Protein AF-A0A7L3J2W9-F1 (afdb_monomer)

Sequence (261 aa):
TLGTQTDYRDGEAQTDPYSSEYVVPSGSVPELLTLATLTWGRGLPAGLAEVEMIERAREKRAWEATLPAMDNASQITKRRKMMDDMERKEWAFREQEIEKLQEVRLEVLKKLLRRREENQNELDAKRLDDHWQNHQKAKEEKIKKIQHDCALMLRKLIAKRKNVMGKLERRDIIKDYTDFASQTYAPLSRIGYFPDNHSERYVVKNFYLNTFAGLCELEASLPDSVTEVKIKAPKPKYSTTKTGFIKRSARLEVELAQVHQ

Structure (mmCIF, N/CA/C/O backbone):
data_AF-A0A7L3J2W9-F1
#
_entry.id   AF-A0A7L3J2W9-F1
#
loop_
_atom_site.group_PDB
_atom_site.id
_atom_site.type_symbol
_atom_site.label_atom_id
_atom_site.label_alt_id
_atom_site.label_comp_id
_atom_site.label_asym_id
_atom_site.label_entity_id
_atom_site.label_seq_id
_atom_site.pdbx_PDB_ins_code
_atom_site.Cartn_x
_atom_site.Cartn_y
_atom_site.Cartn_z
_atom_site.occupancy
_atom_site.B_iso_or_equiv
_atom_site.auth_seq_id
_atom_site.auth_comp_id
_atom_site.auth_asym_id
_atom_site.auth_atom_id
_atom_site.pdbx_PDB_model_num
ATOM 1 N N . THR A 1 1 ? -28.612 3.509 -51.135 1.00 55.75 1 THR A N 1
ATOM 2 C CA . THR A 1 1 ? -27.389 3.387 -51.952 1.00 55.75 1 THR A CA 1
ATOM 3 C C . THR A 1 1 ? -26.739 2.064 -51.600 1.00 55.75 1 THR A C 1
ATOM 5 O O . THR A 1 1 ? -26.427 1.853 -50.438 1.00 55.75 1 THR A O 1
ATOM 8 N N . LEU A 1 2 ? -26.660 1.121 -52.545 1.00 57.91 2 LEU A N 1
ATOM 9 C CA . LEU A 1 2 ? -25.962 -0.153 -52.329 1.00 57.91 2 LEU A CA 1
ATOM 10 C C . LEU A 1 2 ? -24.457 0.120 -52.431 1.00 57.91 2 LEU A C 1
ATOM 12 O O . LEU A 1 2 ? -23.990 0.532 -53.488 1.00 57.91 2 LEU A O 1
ATOM 16 N N . GLY A 1 3 ? -23.732 -0.028 -51.322 1.00 66.00 3 GLY A N 1
ATOM 17 C CA . GLY A 1 3 ? -22.274 0.058 -51.303 1.00 66.00 3 GLY A CA 1
ATOM 18 C C . GLY A 1 3 ? -21.677 -1.311 -51.601 1.00 66.00 3 GLY A C 1
ATOM 19 O O . GLY A 1 3 ? -21.996 -2.279 -50.916 1.00 66.00 3 GLY A O 1
ATOM 20 N N . THR A 1 4 ? -20.839 -1.399 -52.627 1.00 74.56 4 THR A N 1
ATOM 21 C CA . THR A 1 4 ? -20.083 -2.611 -52.953 1.00 74.56 4 THR A CA 1
ATOM 22 C C . THR A 1 4 ? -18.820 -2.627 -52.095 1.00 74.56 4 THR A C 1
ATOM 24 O O . THR A 1 4 ? -18.017 -1.699 -52.172 1.00 74.56 4 THR A O 1
ATOM 27 N N . GLN A 1 5 ? -18.662 -3.641 -51.246 1.00 74.94 5 GLN A N 1
ATOM 28 C CA . GLN A 1 5 ? -17.491 -3.818 -50.384 1.00 74.94 5 GLN A CA 1
ATOM 29 C C . GLN A 1 5 ? -16.517 -4.790 -51.059 1.00 74.94 5 GLN A C 1
ATOM 31 O O . GLN A 1 5 ? -16.935 -5.851 -51.515 1.00 74.94 5 GLN A O 1
ATOM 36 N N . THR A 1 6 ? -15.242 -4.418 -51.165 1.00 77.50 6 THR A N 1
ATOM 37 C CA . THR A 1 6 ? -14.182 -5.292 -51.686 1.00 77.50 6 THR A CA 1
ATOM 38 C C . THR A 1 6 ? -13.734 -6.288 -50.616 1.00 77.50 6 THR A C 1
ATOM 40 O O . THR A 1 6 ? -13.668 -5.938 -49.437 1.00 77.50 6 THR A O 1
ATOM 43 N N . ASP A 1 7 ? -13.394 -7.513 -51.027 1.00 80.94 7 ASP A N 1
ATOM 44 C CA . ASP A 1 7 ? -12.901 -8.568 -50.123 1.00 80.94 7 ASP A CA 1
ATOM 45 C C . ASP A 1 7 ? -11.515 -8.250 -49.532 1.00 80.94 7 ASP A C 1
ATOM 47 O O . ASP A 1 7 ? -11.169 -8.740 -48.459 1.00 80.94 7 ASP A O 1
ATOM 51 N N . TYR A 1 8 ? -10.743 -7.392 -50.204 1.00 78.75 8 TYR A N 1
ATOM 52 C CA . TYR A 1 8 ? -9.416 -6.952 -49.776 1.00 78.75 8 TYR A CA 1
ATOM 53 C C . TYR A 1 8 ? -9.440 -5.524 -49.242 1.00 78.75 8 TYR A C 1
ATOM 55 O O . TYR A 1 8 ? -10.174 -4.660 -49.744 1.00 78.75 8 TYR A O 1
ATOM 63 N N . ARG A 1 9 ? -8.597 -5.268 -48.236 1.00 80.19 9 ARG A N 1
ATOM 64 C CA . ARG A 1 9 ? -8.316 -3.903 -47.775 1.00 80.19 9 ARG A CA 1
ATOM 65 C C . ARG A 1 9 ? -7.411 -3.194 -48.780 1.00 80.19 9 ARG A C 1
ATOM 67 O O . ARG A 1 9 ? -6.528 -3.810 -49.361 1.00 80.19 9 ARG A O 1
ATOM 74 N N . ASP A 1 10 ? -7.572 -1.882 -48.905 1.00 77.81 10 ASP A N 1
ATOM 75 C CA . ASP A 1 10 ? -6.831 -1.048 -49.868 1.00 77.81 10 ASP A CA 1
ATOM 76 C C . ASP A 1 10 ? -5.297 -1.213 -49.760 1.00 77.81 10 ASP A C 1
ATOM 78 O O . ASP A 1 10 ? -4.588 -1.247 -50.759 1.00 77.81 10 ASP A O 1
ATOM 82 N N . GLY A 1 11 ? -4.776 -1.419 -48.543 1.00 76.81 11 GLY A N 1
ATOM 83 C CA . GLY A 1 11 ? -3.346 -1.660 -48.307 1.00 76.81 11 GLY A CA 1
ATOM 84 C C . GLY A 1 11 ? -2.847 -3.062 -48.686 1.00 76.81 11 GLY A C 1
ATOM 85 O O . GLY A 1 11 ? -1.653 -3.237 -48.890 1.00 76.81 11 GLY A O 1
ATOM 86 N N . GLU A 1 12 ? -3.731 -4.057 -48.794 1.00 76.62 12 GLU A N 1
ATOM 87 C CA . GLU A 1 12 ? -3.375 -5.423 -49.219 1.00 76.62 12 GLU A CA 1
ATOM 88 C C . GLU A 1 12 ? -3.276 -5.536 -50.746 1.00 76.62 12 GLU A C 1
ATOM 90 O O . GLU A 1 12 ? -2.587 -6.415 -51.257 1.00 76.62 12 GLU A O 1
ATOM 95 N N . ALA A 1 13 ? -3.930 -4.628 -51.477 1.00 74.94 13 ALA A N 1
ATOM 96 C CA . ALA A 1 13 ? -3.824 -4.518 -52.930 1.00 74.94 13 ALA A CA 1
ATOM 97 C C . ALA A 1 13 ? -2.581 -3.724 -53.387 1.00 74.94 13 ALA A C 1
ATOM 99 O O . ALA A 1 13 ? -2.285 -3.680 -54.582 1.00 74.94 13 ALA A O 1
ATOM 100 N N . GLN A 1 14 ? -1.849 -3.093 -52.460 1.00 76.06 14 GLN A N 1
ATOM 101 C CA . GLN A 1 14 ? -0.668 -2.290 -52.763 1.00 76.06 14 GLN A CA 1
ATOM 102 C C . GLN A 1 14 ? 0.574 -3.185 -52.895 1.00 76.06 14 GLN A C 1
ATOM 104 O O . GLN A 1 14 ? 1.156 -3.620 -51.904 1.00 76.06 14 GLN A O 1
ATOM 109 N N . THR A 1 15 ? 0.988 -3.459 -54.131 1.00 74.81 15 THR A N 1
ATOM 110 C CA . THR A 1 15 ? 2.228 -4.189 -54.435 1.00 74.81 15 THR A CA 1
ATOM 111 C C . THR A 1 15 ? 3.410 -3.242 -54.620 1.00 74.81 15 THR A C 1
ATOM 113 O O . THR A 1 15 ? 3.231 -2.073 -54.972 1.00 74.81 15 THR A O 1
ATOM 116 N N . ASP A 1 16 ? 4.627 -3.763 -54.457 1.00 72.38 16 ASP A N 1
ATOM 117 C CA . ASP A 1 16 ? 5.834 -3.031 -54.839 1.00 72.38 16 ASP A CA 1
ATOM 118 C C . ASP A 1 16 ? 5.780 -2.651 -56.334 1.00 72.38 16 ASP A C 1
ATOM 120 O O . ASP A 1 16 ? 5.276 -3.432 -57.154 1.00 72.38 16 ASP A O 1
ATOM 124 N N . PRO A 1 17 ? 6.271 -1.459 -56.720 1.00 79.69 17 PRO A N 1
ATOM 125 C CA . PRO A 1 17 ? 6.330 -1.060 -58.120 1.00 79.69 17 PRO A CA 1
ATOM 126 C C . PRO A 1 17 ? 7.129 -2.074 -58.946 1.00 79.69 17 PRO A C 1
ATOM 128 O O . PRO A 1 17 ? 8.222 -2.479 -58.551 1.00 79.69 17 PRO A O 1
ATOM 131 N N . TYR A 1 18 ? 6.603 -2.457 -60.110 1.00 81.62 18 TYR A N 1
ATOM 132 C CA . TYR A 1 18 ? 7.286 -3.376 -61.022 1.00 81.62 18 TYR A CA 1
ATOM 133 C C . TYR A 1 18 ? 8.661 -2.828 -61.443 1.00 81.62 18 TYR A C 1
ATOM 135 O O . TYR A 1 18 ? 8.754 -1.720 -61.978 1.00 81.62 18 TYR A O 1
ATOM 143 N N . SER A 1 19 ? 9.720 -3.617 -61.237 1.00 79.31 19 SER A N 1
ATOM 144 C CA . SER A 1 19 ? 11.084 -3.327 -61.685 1.00 79.31 19 SER A CA 1
ATOM 145 C C . SER A 1 19 ? 11.426 -4.152 -62.931 1.00 79.31 19 SER A C 1
ATOM 147 O O . SER A 1 19 ? 11.402 -5.379 -62.921 1.00 79.31 19 SER A O 1
ATOM 149 N N . SER A 1 20 ? 11.730 -3.471 -64.038 1.00 84.69 20 SER A N 1
ATOM 150 C CA . SER A 1 20 ? 12.088 -4.114 -65.307 1.00 84.69 20 SER A CA 1
ATOM 151 C C . SER A 1 20 ? 13.496 -4.714 -65.287 1.00 84.69 20 SER A C 1
ATOM 153 O O . SER A 1 20 ? 14.401 -4.156 -64.663 1.00 84.69 20 SER A O 1
ATOM 155 N N . GLU A 1 21 ? 13.705 -5.781 -66.057 1.00 83.56 21 GLU A N 1
ATOM 156 C CA . GLU A 1 21 ? 15.034 -6.350 -66.299 1.00 83.56 21 GLU A CA 1
ATOM 157 C C . GLU A 1 21 ? 15.959 -5.338 -67.002 1.00 83.56 21 GLU A C 1
ATOM 159 O O . GLU A 1 21 ? 15.531 -4.587 -67.882 1.00 83.56 21 GLU A O 1
ATOM 164 N N . TYR A 1 22 ? 17.237 -5.311 -66.617 1.00 82.62 22 TYR A N 1
ATOM 165 C CA . TYR A 1 22 ? 18.241 -4.389 -67.153 1.00 82.62 22 TYR A CA 1
ATOM 166 C C . TYR A 1 22 ? 19.490 -5.141 -67.638 1.00 82.62 22 TYR A C 1
ATOM 168 O O . TYR A 1 22 ? 19.852 -6.189 -67.106 1.00 82.62 22 TYR A O 1
ATOM 176 N N . VAL A 1 23 ? 20.188 -4.574 -68.628 1.00 85.38 23 VAL A N 1
ATOM 177 C CA . VAL A 1 23 ? 21.467 -5.092 -69.146 1.00 85.38 23 VAL A CA 1
ATOM 178 C C . VAL A 1 23 ? 22.574 -4.095 -68.819 1.00 85.38 23 VAL A C 1
ATOM 180 O O . VAL A 1 23 ? 22.446 -2.906 -69.108 1.00 85.38 23 VAL A O 1
ATOM 183 N N . VAL A 1 24 ? 23.664 -4.572 -68.215 1.00 84.81 24 VAL A N 1
ATOM 184 C CA . VAL A 1 24 ? 24.803 -3.737 -67.807 1.00 84.81 24 VAL A CA 1
ATOM 185 C C . VAL A 1 24 ? 25.973 -3.925 -68.781 1.00 84.81 24 VAL A C 1
ATOM 187 O O . VAL A 1 24 ? 26.388 -5.066 -68.996 1.00 84.81 24 VAL A O 1
ATOM 190 N N . PRO A 1 25 ? 26.535 -2.846 -69.360 1.00 83.62 25 PRO A N 1
ATOM 191 C CA . PRO A 1 25 ? 27.734 -2.924 -70.190 1.00 83.62 25 PRO A CA 1
ATOM 192 C C . PRO A 1 25 ? 28.951 -3.455 -69.422 1.00 83.62 25 PRO A C 1
ATOM 194 O O . PRO A 1 25 ? 29.203 -3.070 -68.278 1.00 83.62 25 PRO A O 1
ATOM 197 N N . SER A 1 26 ? 29.753 -4.298 -70.073 1.00 77.00 26 SER A N 1
ATOM 198 C CA . SER A 1 26 ? 30.976 -4.866 -69.499 1.00 77.00 26 SER A CA 1
ATOM 199 C C . SER A 1 26 ? 31.947 -3.763 -69.059 1.00 77.00 26 SER A C 1
ATOM 201 O O . SER A 1 26 ? 32.464 -3.022 -69.892 1.00 77.00 26 SER A O 1
ATOM 203 N N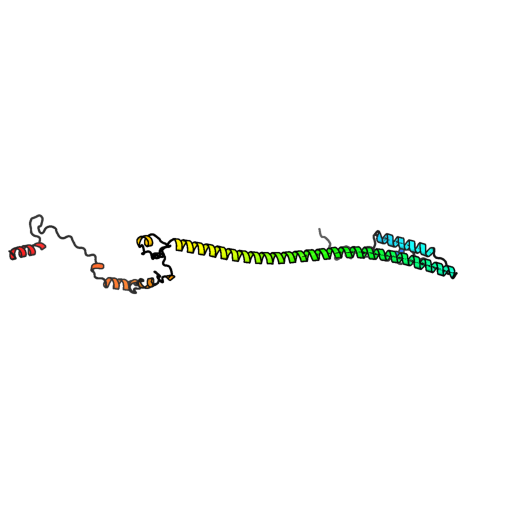 . GLY A 1 27 ? 32.210 -3.664 -67.752 1.00 75.06 27 GLY A N 1
ATOM 204 C CA . GLY A 1 27 ? 33.192 -2.732 -67.181 1.00 75.06 27 GLY A CA 1
ATOM 205 C C . GLY A 1 27 ? 32.627 -1.460 -66.537 1.00 75.06 27 GLY A C 1
ATOM 206 O O . GLY A 1 27 ? 33.409 -0.681 -65.999 1.00 75.06 27 GLY A O 1
ATOM 207 N N . SER A 1 28 ? 31.305 -1.248 -66.527 1.00 76.00 28 SER A N 1
ATOM 208 C CA . SER A 1 28 ? 30.678 -0.136 -65.795 1.00 76.00 28 SER A CA 1
ATOM 209 C C . SER A 1 28 ? 29.539 -0.636 -64.912 1.00 76.00 28 SER A C 1
ATOM 211 O O . SER A 1 28 ? 28.630 -1.297 -65.398 1.00 76.00 28 SER A O 1
ATOM 213 N N . VAL A 1 29 ? 29.571 -0.313 -63.616 1.00 79.00 29 VAL A N 1
ATOM 214 C CA . VAL A 1 29 ? 28.463 -0.593 -62.690 1.00 79.00 29 VAL A CA 1
ATOM 215 C C . VAL A 1 29 ? 27.719 0.720 -62.427 1.00 79.00 29 VAL A C 1
ATOM 217 O O . VAL A 1 29 ? 28.292 1.612 -61.797 1.00 79.00 29 VAL A O 1
ATOM 220 N N . PRO A 1 30 ? 26.472 0.888 -62.906 1.00 84.19 30 PRO A N 1
ATOM 221 C CA . PRO A 1 30 ? 25.725 2.127 -62.710 1.00 84.19 30 PRO A CA 1
ATOM 222 C C . PRO A 1 30 ? 25.362 2.340 -61.234 1.00 84.19 30 PRO A C 1
ATOM 224 O O . PRO A 1 30 ? 24.971 1.406 -60.532 1.00 84.19 30 PRO A O 1
ATOM 227 N N . GLU A 1 31 ? 25.434 3.593 -60.773 1.00 81.12 31 GLU A N 1
ATOM 228 C CA . GLU A 1 31 ? 25.190 3.954 -59.366 1.00 81.12 31 GLU A CA 1
ATOM 229 C C . GLU A 1 31 ? 23.804 3.524 -58.876 1.00 81.12 31 GLU A C 1
ATOM 231 O O . GLU A 1 31 ? 23.655 3.089 -57.737 1.00 81.12 31 GLU A O 1
ATOM 236 N N . LEU A 1 32 ? 22.795 3.596 -59.748 1.00 82.88 32 LEU A N 1
ATOM 237 C CA . LEU A 1 32 ? 21.417 3.236 -59.414 1.00 82.88 32 LEU A CA 1
ATOM 238 C C . LEU A 1 32 ? 21.287 1.782 -58.941 1.00 82.88 32 LEU A C 1
ATOM 240 O O . LEU A 1 32 ? 20.521 1.511 -58.022 1.00 82.88 32 LEU A O 1
ATOM 244 N N . LEU A 1 33 ? 22.084 0.857 -59.487 1.00 83.50 33 LEU A N 1
ATOM 245 C CA . LEU A 1 33 ? 22.057 -0.546 -59.061 1.00 83.50 33 LEU A CA 1
ATOM 246 C C . LEU A 1 33 ? 22.679 -0.755 -57.680 1.00 83.50 33 LEU A C 1
ATOM 248 O O . LEU A 1 33 ? 22.310 -1.691 -56.977 1.00 83.50 33 LEU A O 1
ATOM 252 N N . THR A 1 34 ? 23.575 0.139 -57.253 1.00 81.19 34 THR A N 1
ATOM 253 C CA . THR A 1 34 ? 24.116 0.110 -55.884 1.00 81.19 34 THR A CA 1
ATOM 254 C C . THR A 1 34 ? 23.095 0.563 -54.838 1.00 81.19 34 THR A C 1
ATOM 256 O O . THR A 1 34 ? 23.259 0.257 -53.662 1.00 81.19 34 THR A O 1
ATOM 259 N N . LEU A 1 35 ? 22.021 1.236 -55.268 1.00 84.50 35 LEU A N 1
ATOM 260 C CA . LEU A 1 35 ? 20.922 1.703 -54.420 1.00 84.50 35 LEU A CA 1
ATOM 261 C C . LEU A 1 35 ? 19.703 0.777 -54.448 1.00 84.50 35 LEU A C 1
ATOM 263 O O . LEU A 1 35 ? 18.693 1.100 -53.835 1.00 84.50 35 LEU A O 1
ATOM 267 N N . ALA A 1 36 ? 19.784 -0.378 -55.116 1.00 82.69 36 ALA A N 1
ATOM 268 C CA . ALA A 1 36 ? 18.666 -1.318 -55.239 1.00 82.69 36 ALA A CA 1
ATOM 269 C C . ALA A 1 36 ? 18.161 -1.868 -53.888 1.00 82.69 36 ALA A C 1
ATOM 271 O O . ALA A 1 36 ? 17.072 -2.430 -53.815 1.00 82.69 36 ALA A O 1
ATOM 272 N N . THR A 1 37 ? 18.937 -1.709 -52.811 1.00 83.38 37 THR A N 1
ATOM 273 C CA . THR A 1 37 ? 18.531 -2.049 -51.440 1.00 83.38 37 THR A CA 1
ATOM 274 C C . THR A 1 37 ? 17.540 -1.051 -50.837 1.00 83.38 37 THR A C 1
ATOM 276 O O . THR A 1 37 ? 16.806 -1.418 -49.918 1.00 83.38 37 THR A O 1
ATOM 279 N N . LEU A 1 38 ? 17.496 0.187 -51.344 1.00 85.56 38 LEU A N 1
ATOM 280 C CA . LEU A 1 38 ? 16.547 1.214 -50.926 1.00 85.56 38 LEU A CA 1
ATOM 281 C C . LEU A 1 38 ? 15.227 1.005 -51.670 1.00 85.56 38 LEU A C 1
ATOM 283 O O . LEU A 1 38 ? 15.147 1.142 -52.889 1.00 85.56 38 LEU A O 1
ATOM 287 N N . THR A 1 39 ? 14.179 0.668 -50.926 1.00 84.50 39 THR A N 1
ATOM 288 C CA . THR A 1 39 ? 12.829 0.421 -51.459 1.00 84.50 39 THR A CA 1
ATOM 289 C C . THR A 1 39 ? 11.805 1.264 -50.703 1.00 84.50 39 THR A C 1
ATOM 291 O O . THR A 1 39 ? 12.101 1.830 -49.648 1.00 84.50 39 THR A O 1
ATOM 294 N N . TRP A 1 40 ? 10.595 1.409 -51.251 1.00 81.50 40 TRP A N 1
ATOM 295 C CA . TRP A 1 40 ? 9.537 2.185 -50.599 1.00 81.50 40 TRP A CA 1
ATOM 296 C C . TRP A 1 40 ? 9.235 1.622 -49.201 1.00 81.50 40 TRP A C 1
ATOM 298 O O . TRP A 1 40 ? 9.014 0.425 -49.039 1.00 81.50 40 TRP A O 1
ATOM 308 N N . GLY A 1 41 ? 9.292 2.467 -48.168 1.00 80.06 41 GLY A N 1
ATOM 309 C CA . GLY A 1 41 ? 9.153 2.036 -46.768 1.00 80.06 41 GLY A CA 1
ATOM 310 C C . GLY A 1 41 ? 10.399 1.366 -46.164 1.00 80.06 41 GLY A C 1
ATOM 311 O O . GLY A 1 41 ? 10.437 1.116 -44.959 1.00 80.06 41 GLY A O 1
ATOM 312 N N . ARG A 1 42 ? 11.446 1.127 -46.962 1.00 79.19 42 ARG A N 1
ATOM 313 C CA . ARG A 1 42 ? 12.785 0.682 -46.539 1.00 79.19 42 ARG A CA 1
ATOM 314 C C . ARG A 1 42 ? 13.842 1.631 -47.111 1.00 79.19 42 ARG A C 1
ATOM 316 O O . ARG A 1 42 ? 14.669 1.255 -47.937 1.00 79.19 42 ARG A O 1
ATOM 323 N N . GLY A 1 43 ? 13.761 2.876 -46.660 1.00 79.75 43 GLY A N 1
ATOM 324 C CA . GLY A 1 43 ? 14.699 3.950 -46.974 1.00 79.75 43 GLY A CA 1
ATOM 325 C C . GLY A 1 43 ? 14.392 4.791 -48.211 1.00 79.75 43 GLY A C 1
ATOM 326 O O . GLY A 1 43 ? 15.249 5.502 -48.725 1.00 79.75 43 GLY A O 1
ATOM 327 N N . LEU A 1 44 ? 13.153 4.718 -48.697 1.00 82.75 44 LEU A N 1
ATOM 328 C CA . LEU A 1 44 ? 12.551 5.748 -49.537 1.00 82.75 44 LEU A CA 1
ATOM 329 C C . LEU A 1 44 ? 11.177 6.136 -48.955 1.00 82.75 44 LEU A C 1
ATOM 331 O O . LEU A 1 44 ? 10.435 5.233 -48.546 1.00 82.75 44 LEU A O 1
ATOM 335 N N . PRO A 1 45 ? 10.803 7.433 -48.933 1.00 87.38 45 PRO A N 1
ATOM 336 C CA . PRO A 1 45 ? 11.553 8.591 -49.437 1.00 87.38 45 PRO A CA 1
ATOM 337 C C . PRO A 1 45 ? 12.825 8.876 -48.627 1.00 87.38 45 PRO A C 1
ATOM 339 O O . PRO A 1 45 ? 12.826 8.723 -47.410 1.00 87.38 45 PRO A O 1
ATOM 342 N N . ALA A 1 46 ? 13.891 9.274 -49.330 1.00 86.31 46 ALA A N 1
ATOM 343 C CA . ALA A 1 46 ? 15.225 9.360 -48.751 1.00 86.31 46 ALA A CA 1
ATOM 344 C C . ALA A 1 46 ? 15.300 10.400 -47.620 1.00 86.31 46 ALA A C 1
ATOM 346 O O . ALA A 1 46 ? 15.034 11.586 -47.838 1.00 86.31 46 ALA A O 1
ATOM 347 N N . GLY A 1 47 ? 15.679 9.959 -46.424 1.00 89.38 47 GLY A N 1
ATOM 348 C CA . GLY A 1 47 ? 16.015 10.819 -45.292 1.00 89.38 47 GLY A CA 1
ATOM 349 C C . GLY A 1 47 ? 17.472 11.293 -45.325 1.00 89.38 47 GLY A C 1
ATOM 350 O O . GLY A 1 47 ? 18.269 10.858 -46.154 1.00 89.38 47 GLY A O 1
ATOM 351 N N . LEU A 1 48 ? 17.854 12.151 -44.372 1.00 90.31 48 LEU A N 1
ATOM 352 C CA . LEU A 1 48 ? 19.223 12.686 -44.277 1.00 90.31 48 LEU A CA 1
ATOM 353 C C . LEU A 1 48 ? 20.288 11.578 -44.200 1.00 90.31 48 LEU A C 1
ATOM 355 O O . LEU A 1 48 ? 21.280 11.642 -44.911 1.00 90.31 48 LEU A O 1
ATOM 359 N N . ALA A 1 49 ? 20.050 10.526 -43.411 1.00 87.75 49 ALA A N 1
ATOM 360 C CA . ALA A 1 49 ? 20.996 9.418 -43.259 1.00 87.75 49 ALA A CA 1
ATOM 361 C C . ALA A 1 49 ? 21.202 8.616 -44.558 1.00 87.75 49 ALA A C 1
ATOM 363 O O . ALA A 1 49 ? 22.314 8.179 -44.858 1.00 87.75 49 ALA A O 1
ATOM 364 N N . GLU A 1 50 ? 20.138 8.426 -45.342 1.00 88.38 50 GLU A N 1
ATOM 365 C CA . GLU A 1 50 ? 20.211 7.739 -46.635 1.00 88.38 50 GLU A CA 1
ATOM 366 C C . GLU A 1 50 ? 20.946 8.591 -47.665 1.00 88.38 50 GLU A C 1
ATOM 368 O O . GLU A 1 50 ? 21.799 8.072 -48.380 1.00 88.38 50 GLU A O 1
ATOM 373 N N . VAL A 1 51 ? 20.685 9.901 -47.693 1.00 91.19 51 VAL A N 1
ATOM 374 C CA . VAL A 1 51 ? 21.418 10.844 -48.549 1.00 91.19 51 VAL A CA 1
ATOM 375 C C . VAL A 1 51 ? 22.906 10.866 -48.187 1.00 91.19 51 VAL A C 1
ATOM 377 O O . VAL A 1 51 ? 23.740 10.671 -49.068 1.00 91.19 51 VAL A O 1
ATOM 380 N N . GLU A 1 52 ? 23.252 10.985 -46.903 1.00 90.12 52 GLU A N 1
ATOM 381 C CA . GLU A 1 52 ? 24.644 10.949 -46.431 1.00 90.12 52 GLU A CA 1
ATOM 382 C C . GLU A 1 52 ? 25.341 9.620 -46.765 1.00 90.12 52 GLU A C 1
ATOM 384 O O . GLU A 1 52 ? 26.537 9.592 -47.053 1.00 90.12 52 GLU A O 1
ATOM 389 N N . MET A 1 53 ? 24.623 8.493 -46.729 1.00 88.19 53 MET A N 1
ATOM 390 C CA . MET A 1 53 ? 25.159 7.192 -47.145 1.00 88.19 53 MET A CA 1
ATOM 391 C C . MET A 1 53 ? 25.457 7.162 -48.652 1.00 88.19 53 MET A C 1
ATOM 393 O O . MET A 1 53 ? 26.528 6.699 -49.054 1.00 88.19 53 MET A O 1
ATOM 397 N N . ILE A 1 54 ? 24.551 7.698 -49.477 1.00 89.06 54 ILE A N 1
ATOM 398 C CA . ILE A 1 54 ? 24.715 7.788 -50.936 1.00 89.06 54 ILE A CA 1
ATOM 399 C C . ILE A 1 54 ? 25.891 8.700 -51.300 1.00 89.06 54 ILE A C 1
ATOM 401 O O . ILE A 1 54 ? 26.702 8.349 -52.161 1.00 89.06 54 ILE A O 1
ATOM 405 N N . GLU A 1 55 ? 26.005 9.855 -50.647 1.00 90.94 55 GLU A N 1
ATOM 406 C CA . GLU A 1 55 ? 27.102 10.803 -50.857 1.00 90.94 55 GLU A CA 1
ATOM 407 C C . GLU A 1 55 ? 28.449 10.183 -50.482 1.00 90.94 55 GLU A C 1
ATOM 409 O O . GLU A 1 55 ? 29.369 10.192 -51.300 1.00 90.94 55 GLU A O 1
ATOM 414 N N . ARG A 1 56 ? 28.539 9.504 -49.333 1.00 89.69 56 ARG A N 1
ATOM 415 C CA . ARG A 1 56 ? 29.746 8.755 -48.942 1.00 89.69 56 ARG A CA 1
ATOM 416 C C . ARG A 1 56 ? 30.110 7.657 -49.938 1.00 89.69 56 ARG A C 1
ATOM 418 O O . ARG A 1 56 ? 31.284 7.473 -50.253 1.00 89.69 56 ARG A O 1
ATOM 425 N N . ALA A 1 57 ? 29.125 6.933 -50.473 1.00 88.88 57 ALA A N 1
ATOM 426 C CA . ALA A 1 57 ? 29.372 5.925 -51.503 1.00 88.88 57 ALA A CA 1
ATOM 427 C C . ALA A 1 57 ? 29.927 6.549 -52.800 1.00 88.88 57 ALA A C 1
ATOM 429 O O . ALA A 1 57 ? 30.795 5.957 -53.446 1.00 88.88 57 ALA A O 1
ATOM 430 N N . ARG A 1 58 ? 29.475 7.755 -53.170 1.00 90.31 58 ARG A N 1
ATOM 431 C CA . ARG A 1 58 ? 30.023 8.514 -54.308 1.00 90.31 58 ARG A CA 1
ATOM 432 C C . ARG A 1 58 ? 31.441 9.002 -54.046 1.00 90.31 58 ARG A C 1
ATOM 434 O O . ARG A 1 58 ? 32.300 8.819 -54.905 1.00 90.31 58 ARG A O 1
ATOM 441 N N . GLU A 1 59 ? 31.697 9.567 -52.871 1.00 90.69 59 GLU A N 1
ATOM 442 C CA . GLU A 1 59 ? 33.036 9.998 -52.454 1.00 90.69 59 GLU A CA 1
ATOM 443 C C . GLU A 1 59 ? 34.025 8.832 -52.456 1.00 90.69 59 GLU A C 1
ATOM 445 O O . GLU A 1 59 ? 35.138 8.966 -52.967 1.00 90.69 59 GLU A O 1
ATOM 450 N N . LYS A 1 60 ? 33.597 7.659 -51.974 1.00 90.06 60 LYS A N 1
ATOM 451 C CA . LYS A 1 60 ? 34.392 6.431 -52.019 1.00 90.06 60 LYS A CA 1
ATOM 452 C C . LYS A 1 60 ? 34.739 6.032 -53.451 1.00 90.06 60 LYS A C 1
ATOM 454 O O . LYS A 1 60 ? 35.909 5.800 -53.733 1.00 90.06 60 LYS A O 1
ATOM 459 N N . ARG A 1 61 ? 33.766 6.012 -54.371 1.00 88.94 61 ARG A N 1
ATOM 460 C CA . ARG A 1 61 ? 34.022 5.707 -55.794 1.00 88.94 61 ARG A CA 1
ATOM 461 C C . ARG A 1 61 ? 34.953 6.732 -56.449 1.00 88.94 61 ARG A C 1
ATOM 463 O O . ARG A 1 61 ? 35.857 6.352 -57.191 1.00 88.94 61 ARG A O 1
ATOM 470 N N . ALA A 1 62 ? 34.762 8.022 -56.163 1.00 91.69 62 ALA A N 1
ATOM 471 C CA . ALA A 1 62 ? 35.639 9.081 -56.658 1.00 91.69 62 ALA A CA 1
ATOM 472 C C . ALA A 1 62 ? 37.073 8.898 -56.140 1.00 91.69 62 ALA A C 1
ATOM 474 O O . ALA A 1 62 ? 38.027 9.013 -56.905 1.00 91.69 62 ALA A O 1
ATOM 475 N N . TRP A 1 63 ? 37.231 8.542 -54.865 1.00 92.31 63 TRP A N 1
ATOM 476 C CA . TRP A 1 63 ? 38.528 8.231 -54.279 1.00 92.31 63 TRP A CA 1
ATOM 477 C C . TRP A 1 63 ? 39.146 6.946 -54.859 1.00 92.31 63 TRP A C 1
ATOM 479 O O . TRP A 1 63 ? 40.333 6.949 -55.187 1.00 92.31 63 TRP A O 1
ATOM 489 N N . GLU A 1 64 ? 38.371 5.880 -55.077 1.00 89.69 64 GLU A N 1
ATOM 490 C CA . GLU A 1 64 ? 38.846 4.643 -55.716 1.00 89.69 64 GLU A CA 1
ATOM 491 C C . GLU A 1 64 ? 39.409 4.905 -57.122 1.00 89.69 64 GLU A C 1
ATOM 493 O O . GLU A 1 64 ? 40.432 4.325 -57.495 1.00 89.69 64 GLU A O 1
ATOM 498 N N . ALA A 1 65 ? 38.805 5.836 -57.870 1.00 89.81 65 ALA A N 1
ATOM 499 C CA . ALA A 1 65 ? 39.298 6.272 -59.176 1.00 89.81 65 ALA A CA 1
ATOM 500 C C . ALA A 1 65 ? 40.640 7.030 -59.105 1.00 89.81 65 ALA A C 1
ATOM 502 O O . ALA A 1 65 ? 41.385 7.043 -60.084 1.00 89.81 65 ALA A O 1
ATOM 503 N N . THR A 1 66 ? 40.986 7.631 -57.958 1.00 91.25 66 THR A N 1
ATOM 504 C CA . THR A 1 66 ? 42.285 8.308 -57.747 1.00 91.25 66 THR A CA 1
ATOM 505 C C . THR A 1 66 ? 43.426 7.358 -57.375 1.00 91.25 66 THR A C 1
ATOM 507 O O . THR A 1 66 ? 44.580 7.787 -57.273 1.00 91.25 66 THR A O 1
ATOM 510 N N . LEU A 1 67 ? 43.140 6.071 -57.151 1.00 90.50 67 LEU A N 1
ATOM 511 C CA . LEU A 1 67 ? 44.152 5.111 -56.724 1.00 90.50 67 LEU A CA 1
ATOM 512 C C . LEU A 1 67 ? 45.172 4.818 -57.841 1.00 90.50 67 LEU A C 1
ATOM 514 O O . LEU A 1 67 ? 44.787 4.598 -58.990 1.00 90.50 67 LEU A O 1
ATOM 518 N N . PRO A 1 68 ? 46.476 4.729 -57.515 1.00 89.94 68 PRO A N 1
ATOM 519 C CA . PRO A 1 68 ? 47.508 4.452 -58.507 1.00 89.94 68 PRO A CA 1
ATOM 520 C C . PRO A 1 68 ? 47.378 3.044 -59.109 1.00 89.94 68 PRO A C 1
ATOM 522 O O . PRO A 1 68 ? 46.865 2.114 -58.470 1.00 89.94 68 PRO A O 1
ATOM 525 N N . ALA A 1 69 ? 47.877 2.906 -60.342 1.00 86.19 69 ALA A N 1
ATOM 526 C CA . ALA A 1 69 ? 47.943 1.648 -61.082 1.00 86.19 69 ALA A CA 1
ATOM 527 C C . ALA A 1 69 ? 48.850 0.610 -60.391 1.00 86.19 69 ALA A C 1
ATOM 529 O O . ALA A 1 69 ? 49.672 0.939 -59.533 1.00 86.19 69 ALA A O 1
ATOM 530 N N . MET A 1 70 ? 48.685 -0.660 -60.765 1.00 82.12 70 MET A N 1
ATOM 531 C CA . MET A 1 70 ? 49.323 -1.809 -60.106 1.00 82.12 70 MET A CA 1
ATOM 532 C C . MET A 1 70 ? 50.659 -2.225 -60.742 1.00 82.12 70 MET A C 1
ATOM 534 O O . MET A 1 70 ? 51.174 -3.295 -60.434 1.00 82.12 70 MET A O 1
ATOM 538 N N . ASP A 1 71 ? 51.237 -1.389 -61.603 1.00 86.75 71 ASP A N 1
ATOM 539 C CA . ASP A 1 71 ? 52.349 -1.787 -62.474 1.00 86.75 71 ASP A CA 1
ATOM 540 C C . ASP A 1 71 ? 53.699 -1.863 -61.735 1.00 86.75 71 ASP A C 1
ATOM 542 O O . ASP A 1 71 ? 54.547 -2.688 -62.068 1.00 86.75 71 ASP A O 1
ATOM 546 N N . ASN A 1 72 ? 53.906 -1.033 -60.701 1.00 90.25 72 ASN A N 1
ATOM 547 C CA . ASN A 1 72 ? 55.171 -0.938 -59.957 1.00 90.25 72 ASN A CA 1
ATOM 548 C C . ASN A 1 72 ? 55.020 -1.266 -58.461 1.00 90.25 72 ASN A C 1
ATOM 550 O O . ASN A 1 72 ? 54.103 -0.785 -57.795 1.00 90.25 72 ASN A O 1
ATOM 554 N N . ALA A 1 73 ? 55.999 -1.960 -57.864 1.00 89.44 73 ALA A N 1
ATOM 555 C CA . ALA A 1 73 ? 55.994 -2.311 -56.432 1.00 89.44 73 ALA A CA 1
ATOM 556 C C . ALA A 1 73 ? 55.872 -1.091 -55.484 1.00 89.44 73 ALA A C 1
ATOM 558 O O . ALA A 1 73 ? 55.219 -1.148 -54.438 1.00 89.44 73 ALA A O 1
ATOM 559 N N . SER A 1 74 ? 56.449 0.053 -55.862 1.00 87.44 74 SER A N 1
ATOM 560 C CA . SER A 1 74 ? 56.317 1.314 -55.118 1.00 87.44 74 SER A CA 1
ATOM 561 C C . SER A 1 74 ? 54.921 1.945 -55.236 1.00 87.44 74 SER A C 1
ATOM 563 O O . SER A 1 74 ? 54.475 2.627 -54.315 1.00 87.44 74 SER A O 1
ATOM 565 N N . GLN A 1 75 ? 54.203 1.713 -56.338 1.00 87.38 75 GLN A N 1
ATOM 566 C CA . GLN A 1 75 ? 52.818 2.160 -56.524 1.00 87.38 7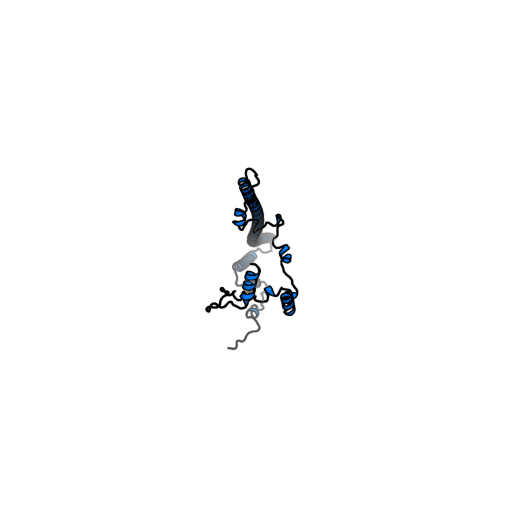5 GLN A CA 1
ATOM 567 C C . GLN A 1 75 ? 51.845 1.254 -55.763 1.00 87.38 75 GLN A C 1
ATOM 569 O O . GLN A 1 75 ? 50.951 1.764 -55.091 1.00 87.38 75 GLN A O 1
ATOM 574 N N . ILE A 1 76 ? 52.087 -0.062 -55.751 1.00 89.56 76 ILE A N 1
ATOM 575 C CA . ILE A 1 76 ? 51.307 -1.034 -54.966 1.00 89.56 76 ILE A CA 1
ATOM 576 C C . ILE A 1 76 ? 51.382 -0.714 -53.466 1.00 89.56 76 ILE A C 1
ATOM 578 O O . ILE A 1 76 ? 50.362 -0.689 -52.776 1.00 89.56 76 ILE A O 1
ATOM 582 N N . THR A 1 77 ? 52.577 -0.416 -52.946 1.00 92.12 77 THR A N 1
ATOM 583 C CA . THR A 1 77 ? 52.745 -0.046 -51.527 1.00 92.12 77 THR A CA 1
ATOM 584 C C . THR A 1 77 ? 52.052 1.272 -51.180 1.00 92.12 77 THR A C 1
ATOM 586 O O . THR A 1 77 ? 51.455 1.376 -50.108 1.00 92.12 77 THR A O 1
ATOM 589 N N . LYS A 1 78 ? 52.068 2.263 -52.083 1.00 90.88 78 LYS A N 1
ATOM 590 C CA . LYS A 1 78 ? 51.293 3.506 -51.930 1.00 90.88 78 LYS A CA 1
ATOM 591 C C . LYS A 1 78 ? 49.786 3.242 -51.949 1.00 90.88 78 LYS A C 1
ATOM 593 O O . LYS A 1 78 ? 49.088 3.745 -51.076 1.00 90.88 78 LYS A O 1
ATOM 598 N N . ARG A 1 79 ? 49.300 2.408 -52.877 1.00 92.56 79 ARG A N 1
ATOM 599 C CA . ARG A 1 79 ? 47.888 2.010 -52.965 1.00 92.56 79 ARG A CA 1
ATOM 600 C C . ARG A 1 79 ? 47.415 1.339 -51.680 1.00 92.56 79 ARG A C 1
ATOM 602 O O . ARG A 1 79 ? 46.382 1.729 -51.154 1.00 92.56 79 ARG A O 1
ATOM 609 N N . ARG A 1 80 ? 48.185 0.381 -51.146 1.00 92.19 80 ARG A N 1
ATOM 610 C CA . ARG A 1 80 ? 47.863 -0.290 -49.875 1.00 92.19 80 ARG A CA 1
ATOM 611 C C . ARG A 1 80 ? 47.730 0.717 -48.734 1.00 92.19 80 ARG A C 1
ATOM 613 O O . ARG A 1 80 ? 46.716 0.706 -48.058 1.00 92.19 80 ARG A O 1
ATOM 620 N N . LYS A 1 81 ? 48.696 1.627 -48.572 1.00 93.56 81 LYS A N 1
ATOM 621 C CA . LYS A 1 81 ? 48.624 2.661 -47.526 1.00 93.56 81 LYS A CA 1
ATOM 622 C C . LYS A 1 81 ? 47.378 3.535 -47.662 1.00 93.56 81 LYS A C 1
ATOM 624 O O . LYS A 1 81 ? 46.693 3.760 -46.675 1.00 93.56 81 LYS A O 1
ATOM 629 N N . MET A 1 82 ? 47.065 3.977 -48.883 1.00 92.50 82 MET A N 1
ATOM 630 C CA . MET A 1 82 ? 45.851 4.755 -49.138 1.00 92.50 82 MET A CA 1
ATOM 631 C C . MET A 1 82 ? 44.587 3.965 -48.772 1.00 92.50 82 MET A C 1
ATOM 633 O O . MET A 1 82 ? 43.691 4.539 -48.160 1.00 92.50 82 MET A O 1
ATOM 637 N N . MET A 1 83 ? 44.520 2.671 -49.109 1.00 91.69 83 MET A N 1
ATOM 638 C CA . MET A 1 83 ? 43.395 1.802 -48.739 1.00 91.69 83 MET A CA 1
ATOM 639 C C . MET A 1 83 ? 43.271 1.638 -47.227 1.00 91.69 83 MET A C 1
ATOM 641 O O . MET A 1 83 ? 42.203 1.916 -46.692 1.00 91.69 83 MET A O 1
ATOM 645 N N . ASP A 1 84 ? 44.358 1.310 -46.529 1.00 94.88 84 ASP A N 1
ATOM 646 C CA . ASP A 1 84 ? 44.338 1.155 -45.072 1.00 94.88 84 ASP A CA 1
ATOM 647 C C . ASP A 1 84 ? 43.913 2.464 -44.370 1.00 94.88 84 ASP A C 1
ATOM 649 O O . ASP A 1 84 ? 43.179 2.451 -43.380 1.00 94.88 84 ASP A O 1
ATOM 653 N N . ASP A 1 85 ? 44.365 3.618 -44.874 1.00 94.06 85 ASP A N 1
ATOM 654 C CA . ASP A 1 85 ? 43.991 4.935 -44.348 1.00 94.06 85 ASP A CA 1
ATOM 655 C C . ASP A 1 85 ? 42.506 5.244 -44.571 1.00 94.06 85 ASP A C 1
ATOM 657 O O . ASP A 1 85 ? 41.860 5.813 -43.687 1.00 94.06 85 ASP A O 1
ATOM 661 N N . MET A 1 86 ? 41.960 4.877 -45.733 1.00 90.50 86 MET A N 1
ATOM 662 C CA . MET A 1 86 ? 40.539 5.051 -46.032 1.00 90.50 86 MET A CA 1
ATOM 663 C C . MET A 1 86 ? 39.672 4.118 -45.187 1.00 90.50 86 MET A C 1
ATOM 665 O O . MET A 1 86 ? 38.712 4.571 -44.568 1.00 90.50 86 MET A O 1
ATOM 669 N N . GLU A 1 87 ? 40.051 2.844 -45.073 1.00 92.62 87 GLU A N 1
ATOM 670 C CA . GLU A 1 87 ? 39.355 1.878 -44.223 1.00 92.62 87 GLU A CA 1
ATOM 671 C C . GLU A 1 87 ? 39.288 2.371 -42.778 1.00 92.62 87 GLU A C 1
ATOM 673 O O . GLU A 1 87 ? 38.214 2.371 -42.182 1.00 92.62 87 GLU A O 1
ATOM 678 N N . ARG A 1 88 ? 40.393 2.880 -42.213 1.00 95.19 88 ARG A N 1
ATOM 679 C CA . ARG A 1 88 ? 40.385 3.430 -40.845 1.00 95.19 88 ARG A CA 1
ATOM 680 C C . ARG A 1 88 ? 39.417 4.601 -40.676 1.00 95.19 88 ARG A C 1
ATOM 682 O O . ARG A 1 88 ? 38.799 4.712 -39.619 1.00 95.19 88 ARG A O 1
ATOM 689 N N . LYS A 1 89 ? 39.261 5.455 -41.691 1.00 91.81 89 LYS A N 1
ATOM 690 C CA . LYS A 1 89 ? 38.276 6.551 -41.664 1.00 91.81 89 LYS A CA 1
ATOM 691 C C . LYS A 1 89 ? 36.845 6.018 -41.698 1.00 91.81 89 LYS A C 1
ATOM 693 O O . LYS A 1 89 ? 36.015 6.483 -40.922 1.00 91.81 89 LYS A O 1
ATOM 698 N N . GLU A 1 90 ? 36.567 5.022 -42.539 1.00 90.94 90 GLU A N 1
ATOM 699 C CA . GLU A 1 90 ? 35.253 4.368 -42.593 1.00 90.94 90 GLU A CA 1
ATOM 700 C C . GLU A 1 90 ? 34.915 3.655 -41.274 1.00 90.94 90 GLU A C 1
ATOM 702 O O . GLU A 1 90 ? 33.792 3.769 -40.779 1.00 90.94 90 GLU A O 1
ATOM 707 N N . TRP A 1 91 ? 35.888 2.966 -40.670 1.00 94.31 91 TRP A N 1
ATOM 708 C CA . TRP A 1 91 ? 35.741 2.335 -39.357 1.00 94.31 91 TRP A CA 1
ATOM 709 C C . TRP A 1 91 ? 35.474 3.360 -38.255 1.00 94.31 91 TRP A C 1
ATOM 711 O O . TRP A 1 91 ? 34.547 3.168 -37.475 1.00 94.31 91 TRP A O 1
ATOM 721 N N . ALA A 1 92 ? 36.219 4.469 -38.221 1.00 96.31 92 ALA A N 1
ATOM 722 C CA . ALA A 1 92 ? 35.997 5.535 -37.245 1.00 96.31 92 ALA A CA 1
ATOM 723 C C . ALA A 1 92 ? 34.596 6.153 -37.372 1.00 96.31 92 ALA A C 1
ATOM 725 O O . ALA A 1 92 ? 33.948 6.432 -36.367 1.00 96.31 92 ALA A O 1
ATOM 726 N N . PHE A 1 93 ? 34.104 6.328 -38.599 1.00 90.88 93 PHE A N 1
ATOM 727 C CA . PHE A 1 93 ? 32.755 6.830 -38.834 1.00 90.88 93 PHE A CA 1
ATOM 728 C C . PHE A 1 93 ? 31.679 5.852 -38.330 1.00 90.88 93 PHE A C 1
ATOM 730 O O . PHE A 1 93 ? 30.748 6.261 -37.639 1.00 90.88 93 PHE A O 1
ATOM 737 N N . ARG A 1 94 ? 31.822 4.550 -38.618 1.00 92.56 94 ARG A N 1
ATOM 738 C CA . ARG A 1 94 ? 30.901 3.519 -38.103 1.00 92.56 94 ARG A CA 1
ATOM 739 C C . ARG A 1 94 ? 30.910 3.451 -36.581 1.00 92.56 94 ARG A C 1
ATOM 741 O O . ARG A 1 94 ? 29.854 3.299 -35.976 1.00 92.56 94 ARG A O 1
ATOM 748 N N . GLU A 1 95 ? 32.082 3.584 -35.968 1.00 96.00 95 GLU A N 1
ATOM 749 C CA . GLU A 1 95 ? 32.206 3.593 -34.510 1.00 96.00 95 GLU A CA 1
ATOM 750 C C . GLU A 1 95 ? 31.426 4.764 -33.899 1.00 96.00 95 GLU A C 1
ATOM 752 O O . GLU A 1 95 ? 30.670 4.566 -32.954 1.00 96.00 95 GLU A O 1
ATOM 757 N N . GLN A 1 96 ? 31.498 5.956 -34.504 1.00 95.62 96 GLN A N 1
ATOM 758 C CA . GLN A 1 96 ? 30.711 7.117 -34.069 1.00 95.62 96 GLN A CA 1
ATOM 759 C C . GLN A 1 96 ? 29.196 6.898 -34.207 1.00 95.62 96 GLN A C 1
ATOM 761 O O . GLN A 1 96 ? 28.426 7.348 -33.359 1.00 95.62 96 GLN A O 1
ATOM 766 N N . GLU A 1 97 ? 28.731 6.229 -35.266 1.00 92.88 97 GLU A N 1
ATOM 767 C CA . GLU A 1 97 ? 27.309 5.876 -35.406 1.00 92.88 97 GLU A CA 1
ATOM 768 C C . GLU A 1 97 ? 26.860 4.896 -34.314 1.00 92.88 97 GLU A C 1
ATOM 770 O O . GLU A 1 97 ? 25.787 5.064 -33.724 1.00 92.88 97 GLU A O 1
ATOM 775 N N . ILE A 1 98 ? 27.691 3.890 -34.022 1.00 96.19 98 ILE A N 1
ATOM 776 C CA . ILE A 1 98 ? 27.440 2.919 -32.954 1.00 96.19 98 ILE A CA 1
ATOM 777 C C . ILE A 1 98 ? 27.400 3.625 -31.598 1.00 96.19 98 ILE A C 1
ATOM 779 O O . ILE A 1 98 ? 26.477 3.372 -30.823 1.00 96.19 98 ILE A O 1
ATOM 783 N N . GLU A 1 99 ? 28.343 4.527 -31.330 1.00 97.62 99 GLU A N 1
ATOM 784 C CA . GLU A 1 99 ? 28.418 5.303 -30.093 1.00 97.62 99 GLU A CA 1
ATOM 785 C C . GLU A 1 99 ? 27.146 6.135 -29.882 1.00 97.62 99 GLU A C 1
ATOM 787 O O . GLU A 1 99 ? 26.475 5.964 -28.865 1.00 97.62 99 GLU A O 1
ATOM 792 N N . LYS A 1 100 ? 26.709 6.913 -30.884 1.00 96.00 100 LYS A N 1
ATOM 793 C CA . LYS A 1 100 ? 25.448 7.684 -30.819 1.00 96.00 100 LYS A CA 1
ATOM 794 C C . LYS A 1 100 ? 24.241 6.799 -30.502 1.00 96.00 100 LYS A C 1
ATOM 796 O O . LYS A 1 100 ? 23.373 7.150 -29.702 1.00 96.00 100 LYS A O 1
ATOM 801 N N . LEU A 1 101 ? 24.162 5.625 -31.126 1.00 96.19 101 LEU A N 1
ATOM 802 C CA . LEU A 1 101 ? 23.070 4.684 -30.886 1.00 96.19 101 LEU A CA 1
ATOM 803 C C . LEU A 1 101 ? 23.140 4.084 -29.472 1.00 96.19 101 LEU A C 1
ATOM 805 O O . LEU A 1 101 ? 22.104 3.898 -28.822 1.00 96.19 101 LEU A O 1
ATOM 809 N N . GLN A 1 102 ? 24.341 3.792 -28.977 1.00 97.38 102 GLN A N 1
ATOM 810 C CA . GLN A 1 102 ? 24.556 3.331 -27.608 1.00 97.38 102 GLN A CA 1
ATOM 811 C C . GLN A 1 102 ? 24.206 4.411 -26.580 1.00 97.38 102 GLN A C 1
ATOM 813 O O . GLN A 1 102 ? 23.557 4.085 -25.585 1.00 97.38 102 GLN A O 1
ATOM 818 N N . GLU A 1 103 ? 24.539 5.677 -26.833 1.00 98.12 103 GLU A N 1
ATOM 819 C CA . GLU A 1 103 ? 24.161 6.816 -25.988 1.00 98.12 103 GLU A CA 1
ATOM 820 C C . GLU A 1 103 ? 22.640 6.907 -25.831 1.00 98.12 103 GLU A C 1
ATOM 822 O O . GLU A 1 103 ? 22.134 6.909 -24.705 1.00 98.12 103 GLU A O 1
ATOM 827 N N . VAL A 1 104 ? 21.892 6.858 -26.940 1.00 97.38 104 VAL A N 1
ATOM 828 C CA . VAL A 1 104 ? 20.418 6.884 -26.911 1.00 97.38 104 VAL A CA 1
ATOM 829 C C . VAL A 1 104 ? 19.855 5.699 -26.119 1.00 97.38 104 VAL A C 1
ATOM 831 O O . VAL A 1 104 ? 18.958 5.863 -25.284 1.00 97.38 104 VAL A O 1
ATOM 834 N N . ARG A 1 105 ? 20.392 4.489 -26.322 1.00 98.00 105 ARG A N 1
ATOM 835 C CA . ARG A 1 105 ? 19.979 3.302 -25.548 1.00 98.00 105 ARG A CA 1
ATOM 836 C C . ARG A 1 105 ? 20.267 3.470 -24.056 1.00 98.00 105 ARG A C 1
ATOM 838 O O . ARG A 1 105 ? 19.432 3.113 -23.222 1.00 98.00 105 ARG A O 1
ATOM 845 N N . LEU A 1 106 ? 21.425 4.025 -23.716 1.00 98.31 106 LEU A N 1
ATOM 846 C CA . LEU A 1 106 ? 21.856 4.254 -22.343 1.00 98.31 106 LEU A CA 1
ATOM 847 C C . LEU A 1 106 ? 20.978 5.301 -21.648 1.00 98.31 106 LEU A C 1
ATOM 849 O O . LEU A 1 106 ? 20.620 5.124 -20.481 1.00 98.31 106 LEU A O 1
ATOM 853 N N . GLU A 1 107 ? 20.559 6.352 -22.350 1.00 98.31 107 GLU A N 1
ATOM 854 C CA . GLU A 1 107 ? 19.589 7.318 -21.830 1.00 98.31 107 GLU A CA 1
ATOM 855 C C . GLU A 1 107 ? 18.240 6.678 -21.500 1.00 98.31 107 GLU A C 1
ATOM 857 O O . GLU A 1 107 ? 17.663 6.946 -20.440 1.00 98.31 107 GLU A O 1
ATOM 862 N N . VAL A 1 108 ? 17.736 5.810 -22.381 1.00 98.31 108 VAL A N 1
ATOM 863 C CA . VAL A 1 108 ? 16.496 5.062 -22.131 1.00 98.31 108 VAL A CA 1
ATOM 864 C C . VAL A 1 108 ? 16.657 4.161 -20.905 1.00 98.31 108 VAL A C 1
ATOM 866 O O . VAL A 1 108 ? 15.798 4.179 -20.021 1.00 98.31 108 VAL A O 1
ATOM 869 N N . LEU A 1 109 ? 17.775 3.441 -20.786 1.00 98.44 109 LEU A N 1
ATOM 870 C CA . LEU A 1 109 ? 18.065 2.600 -19.620 1.00 98.44 109 LEU A CA 1
ATOM 871 C C . LEU A 1 109 ? 18.127 3.406 -18.319 1.00 98.44 109 LEU A C 1
ATOM 873 O O . LEU A 1 109 ? 17.510 3.010 -17.330 1.00 98.44 109 LEU A O 1
ATOM 877 N N . LYS A 1 110 ? 18.791 4.568 -18.320 1.00 98.25 110 LYS A N 1
ATOM 878 C CA . LYS A 1 110 ? 18.815 5.483 -17.166 1.00 98.25 110 LYS A CA 1
ATOM 879 C C . LYS A 1 110 ? 17.403 5.888 -16.740 1.00 98.25 110 LYS A C 1
ATOM 881 O O . LYS A 1 110 ? 17.095 5.864 -15.550 1.00 98.25 110 LYS A O 1
ATOM 886 N N . LYS A 1 111 ? 16.532 6.231 -17.696 1.00 98.25 111 LYS A N 1
ATOM 887 C CA . LYS A 1 111 ? 15.129 6.587 -17.414 1.00 98.25 111 LYS A CA 1
ATOM 888 C C . LYS A 1 111 ? 14.355 5.409 -16.815 1.00 98.25 111 LYS A C 1
ATOM 890 O O . LYS A 1 111 ? 13.589 5.607 -15.876 1.00 98.25 111 LYS A O 1
ATOM 895 N N . LEU A 1 112 ? 14.562 4.192 -17.317 1.00 98.38 112 LEU A N 1
ATOM 896 C CA . LEU A 1 112 ? 13.913 2.990 -16.781 1.00 98.38 112 LEU A CA 1
ATOM 897 C C . LEU A 1 112 ? 14.390 2.650 -15.365 1.00 98.38 112 LEU A C 1
ATOM 899 O O . LEU A 1 112 ? 13.569 2.289 -14.524 1.00 98.38 112 LEU A O 1
ATOM 903 N N . LEU A 1 113 ? 15.687 2.800 -15.086 1.00 98.38 113 LEU A N 1
ATOM 904 C CA . LEU A 1 113 ? 16.240 2.585 -13.747 1.00 98.38 113 LEU A CA 1
ATOM 905 C C . LEU A 1 113 ? 15.660 3.571 -12.732 1.00 98.38 113 LEU A C 1
ATOM 907 O O . LEU A 1 113 ? 15.214 3.134 -11.677 1.00 98.38 113 LEU A O 1
ATOM 911 N N . ARG A 1 114 ? 15.565 4.859 -13.087 1.00 98.38 114 ARG A N 1
ATOM 912 C CA . ARG A 1 114 ? 14.921 5.870 -12.230 1.00 98.38 114 ARG A CA 1
ATOM 913 C C . ARG A 1 114 ? 13.475 5.509 -11.909 1.00 98.38 114 ARG A C 1
ATOM 915 O O . ARG A 1 114 ? 13.112 5.457 -10.745 1.00 98.38 114 ARG A O 1
ATOM 922 N N . ARG A 1 115 ? 12.681 5.151 -12.925 1.00 98.19 115 ARG A N 1
ATOM 923 C CA . ARG A 1 115 ? 11.287 4.718 -12.720 1.00 98.19 115 ARG A CA 1
ATOM 924 C C . ARG A 1 115 ? 11.186 3.498 -11.808 1.00 98.19 115 ARG A C 1
ATOM 926 O O . ARG A 1 115 ? 10.280 3.407 -10.988 1.00 98.19 115 ARG A O 1
ATOM 933 N N . ARG A 1 116 ? 12.097 2.533 -11.958 1.00 98.25 116 ARG A N 1
ATOM 934 C CA . ARG A 1 116 ? 12.138 1.351 -11.090 1.00 98.25 116 ARG A CA 1
ATOM 935 C C . ARG A 1 116 ? 12.420 1.741 -9.640 1.00 98.25 116 ARG A C 1
ATOM 937 O O . ARG A 1 116 ? 11.757 1.215 -8.753 1.00 98.25 116 ARG A O 1
ATOM 944 N N . GLU A 1 117 ? 13.387 2.621 -9.421 1.00 98.31 117 GLU A N 1
ATOM 945 C CA . GLU A 1 117 ? 13.775 3.099 -8.093 1.00 98.31 117 GLU A CA 1
ATOM 946 C C . GLU A 1 117 ? 12.657 3.921 -7.439 1.00 98.31 117 GLU A C 1
ATOM 948 O O . GLU A 1 117 ? 12.300 3.662 -6.295 1.00 98.31 117 GLU A O 1
ATOM 953 N N . GLU A 1 118 ? 12.019 4.826 -8.186 1.00 98.25 118 GLU A N 1
ATOM 954 C CA . GLU A 1 118 ? 10.838 5.581 -7.747 1.00 98.25 118 GLU A CA 1
ATOM 955 C C . GLU A 1 118 ? 9.710 4.640 -7.301 1.00 98.25 118 GLU A C 1
ATOM 957 O O . GLU A 1 118 ? 9.219 4.750 -6.178 1.00 98.25 118 GLU A O 1
ATOM 962 N N . ASN A 1 119 ? 9.373 3.639 -8.120 1.00 98.00 119 ASN A N 1
ATOM 963 C CA . ASN A 1 119 ? 8.352 2.648 -7.774 1.00 98.00 119 ASN A CA 1
ATOM 964 C C . ASN A 1 119 ? 8.715 1.839 -6.516 1.00 98.00 119 ASN A C 1
ATOM 966 O O . ASN A 1 119 ? 7.838 1.507 -5.720 1.00 98.00 119 ASN A O 1
ATOM 970 N N . GLN A 1 120 ? 9.992 1.488 -6.335 1.00 97.88 120 GLN A N 1
ATOM 971 C CA . GLN A 1 120 ? 10.451 0.790 -5.129 1.00 97.88 120 GLN A CA 1
ATOM 972 C C . GLN A 1 120 ? 10.320 1.684 -3.893 1.00 97.88 120 GLN A C 1
ATOM 974 O O . GLN A 1 120 ? 9.738 1.254 -2.897 1.00 97.88 120 GLN A O 1
ATOM 979 N N . ASN A 1 121 ? 10.755 2.939 -3.993 1.00 98.00 121 ASN A N 1
ATOM 980 C CA . ASN A 1 121 ? 10.658 3.917 -2.914 1.00 98.00 121 ASN A CA 1
ATOM 981 C C . ASN A 1 121 ? 9.203 4.176 -2.503 1.00 98.00 121 ASN A C 1
ATOM 983 O O . ASN A 1 121 ? 8.912 4.260 -1.313 1.00 98.00 121 ASN A O 1
ATOM 987 N N . GLU A 1 122 ? 8.268 4.244 -3.456 1.00 98.19 122 GLU A N 1
ATOM 988 C CA . GLU A 1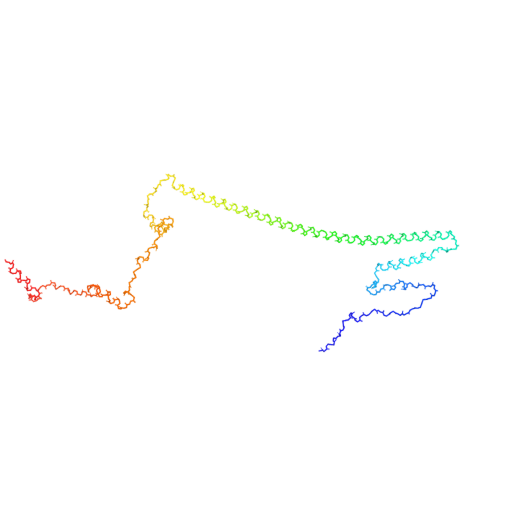 122 ? 6.838 4.373 -3.151 1.00 98.19 122 GLU A CA 1
ATOM 989 C C . GLU A 1 122 ? 6.287 3.173 -2.373 1.00 98.19 122 GLU A C 1
ATOM 991 O O . GLU A 1 122 ? 5.480 3.337 -1.455 1.00 98.19 122 GLU A O 1
ATOM 996 N N . LEU A 1 123 ? 6.693 1.954 -2.740 1.00 97.94 123 LEU A N 1
ATOM 997 C CA . LEU A 1 123 ? 6.272 0.744 -2.032 1.00 97.94 123 LEU A CA 1
ATOM 998 C C . LEU A 1 123 ? 6.856 0.694 -0.620 1.00 97.94 123 LEU A C 1
ATOM 1000 O O . LEU A 1 123 ? 6.145 0.337 0.321 1.00 97.94 123 LEU A O 1
ATOM 1004 N N . ASP A 1 124 ? 8.122 1.065 -0.464 1.00 98.06 124 ASP A N 1
ATOM 1005 C CA . ASP A 1 124 ? 8.782 1.084 0.837 1.00 98.06 124 ASP A CA 1
ATOM 1006 C C . ASP A 1 124 ? 8.221 2.187 1.745 1.00 98.06 124 ASP A C 1
ATOM 1008 O O . ASP A 1 124 ? 7.992 1.934 2.930 1.00 98.06 124 ASP A O 1
ATOM 1012 N N . ALA A 1 125 ? 7.879 3.355 1.193 1.00 98.25 125 ALA A N 1
ATOM 1013 C CA . ALA A 1 125 ? 7.171 4.411 1.917 1.00 98.25 125 ALA A CA 1
ATOM 1014 C C . ALA A 1 125 ? 5.806 3.929 2.433 1.00 98.25 125 ALA A C 1
ATOM 1016 O O . ALA A 1 125 ? 5.515 4.073 3.618 1.00 98.25 125 ALA A O 1
ATOM 1017 N N . LYS A 1 126 ? 5.009 3.258 1.588 1.00 98.06 126 LYS A N 1
ATOM 1018 C CA . LYS A 1 126 ? 3.713 2.682 1.998 1.00 98.06 126 LYS A CA 1
ATOM 1019 C C . LYS A 1 126 ? 3.863 1.654 3.119 1.00 98.06 126 LYS A C 1
ATOM 1021 O O . LYS A 1 126 ? 3.113 1.691 4.088 1.00 98.06 126 LYS A O 1
ATOM 1026 N N . ARG A 1 127 ? 4.858 0.764 3.026 1.00 98.31 127 ARG A N 1
ATOM 1027 C CA . ARG A 1 127 ? 5.144 -0.217 4.090 1.00 98.31 127 ARG A CA 1
ATOM 1028 C C . ARG A 1 127 ? 5.499 0.475 5.402 1.00 98.31 127 ARG A C 1
ATOM 1030 O O . ARG A 1 127 ? 5.029 0.061 6.461 1.00 98.31 127 ARG A O 1
ATOM 1037 N N . LEU A 1 128 ? 6.332 1.511 5.339 1.00 98.44 128 LEU A N 1
ATOM 1038 C CA . LEU A 1 128 ? 6.735 2.276 6.514 1.00 98.44 128 LEU A CA 1
ATOM 1039 C C . LEU A 1 128 ? 5.539 3.001 7.146 1.00 98.44 128 LEU A C 1
ATOM 1041 O O . LEU A 1 128 ? 5.387 2.959 8.369 1.00 98.44 128 LEU A O 1
ATOM 1045 N N . ASP A 1 129 ? 4.661 3.575 6.326 1.00 98.31 129 ASP A N 1
ATOM 1046 C CA . ASP A 1 129 ? 3.418 4.201 6.775 1.00 98.31 129 ASP A CA 1
ATOM 1047 C C . ASP A 1 129 ? 2.481 3.192 7.449 1.00 98.31 129 ASP A C 1
ATOM 1049 O O . ASP A 1 129 ? 1.967 3.465 8.535 1.00 98.31 129 ASP A O 1
ATOM 1053 N N . ASP A 1 130 ? 2.301 2.000 6.875 1.00 98.12 130 ASP A N 1
ATOM 1054 C CA . ASP A 1 130 ? 1.481 0.938 7.472 1.00 98.12 130 ASP A CA 1
ATOM 1055 C C . ASP A 1 130 ? 2.032 0.504 8.839 1.00 98.12 130 ASP A C 1
ATOM 1057 O O . ASP A 1 130 ? 1.290 0.377 9.823 1.00 98.12 130 ASP A O 1
ATOM 1061 N N . HIS A 1 131 ? 3.352 0.320 8.935 1.00 98.12 131 HIS A N 1
ATOM 1062 C CA . HIS A 1 131 ? 4.019 0.035 10.204 1.00 98.12 131 HIS A CA 1
ATOM 1063 C C . HIS A 1 131 ? 3.792 1.156 11.221 1.00 98.12 131 HIS A C 1
ATOM 1065 O O . HIS A 1 131 ? 3.424 0.885 12.371 1.00 98.12 131 HIS A O 1
ATOM 1071 N N . TRP A 1 132 ? 3.965 2.410 10.805 1.00 98.38 132 TRP A N 1
ATOM 1072 C CA . TRP A 1 132 ? 3.751 3.572 11.658 1.00 98.38 132 TRP A CA 1
ATOM 1073 C C . TRP A 1 132 ? 2.303 3.653 12.154 1.00 98.38 132 TRP A C 1
ATOM 1075 O O . TRP A 1 132 ? 2.078 3.794 13.358 1.00 98.38 132 TRP A O 1
ATOM 1085 N N . GLN A 1 133 ? 1.318 3.466 11.272 1.00 98.31 133 GLN A N 1
ATOM 1086 C CA . GLN A 1 133 ? -0.101 3.464 11.632 1.00 98.31 133 GLN A CA 1
ATOM 1087 C C . GLN A 1 133 ? -0.436 2.362 12.639 1.00 98.31 133 GLN A C 1
ATOM 1089 O O . GLN A 1 133 ? -1.178 2.600 13.595 1.00 98.31 133 GLN A O 1
ATOM 1094 N N . ASN A 1 134 ? 0.117 1.162 12.467 1.00 98.31 134 ASN A N 1
ATOM 1095 C CA . ASN A 1 134 ? -0.103 0.055 13.398 1.00 98.31 134 ASN A CA 1
ATOM 1096 C C . ASN A 1 134 ? 0.482 0.355 14.783 1.00 98.31 134 ASN A C 1
ATOM 1098 O O . ASN A 1 134 ? -0.188 0.157 15.802 1.00 98.31 134 ASN A O 1
ATOM 1102 N N . HIS A 1 135 ? 1.699 0.900 14.836 1.00 98.31 135 HIS A N 1
ATOM 1103 C CA . HIS A 1 135 ? 2.301 1.339 16.094 1.00 98.31 135 HIS A CA 1
ATOM 1104 C C . HIS A 1 135 ? 1.509 2.473 16.751 1.00 98.31 135 HIS A C 1
ATOM 1106 O O . HIS A 1 135 ? 1.319 2.465 17.972 1.00 98.31 135 HIS A O 1
ATOM 1112 N N . GLN A 1 136 ? 1.005 3.411 15.953 1.00 98.19 136 GLN A N 1
ATOM 1113 C CA . GLN A 1 136 ? 0.193 4.522 16.426 1.00 98.19 136 GLN A CA 1
ATOM 1114 C C . GLN A 1 136 ? -1.137 4.031 17.017 1.00 98.19 136 GLN A C 1
ATOM 1116 O O . GLN A 1 136 ? -1.473 4.405 18.141 1.00 98.19 136 GLN A O 1
ATOM 1121 N N . LYS A 1 137 ? -1.837 3.107 16.347 1.00 98.25 137 LYS A N 1
ATOM 1122 C CA . LYS A 1 137 ? -3.056 2.465 16.876 1.00 98.25 137 LYS A CA 1
ATOM 1123 C C . LYS A 1 137 ? -2.789 1.741 18.195 1.00 98.25 137 LYS A C 1
ATOM 1125 O O . LYS A 1 137 ? -3.495 1.965 19.176 1.00 98.25 137 LYS A O 1
ATOM 1130 N N . ALA A 1 138 ? -1.724 0.940 18.265 1.00 98.19 138 ALA A N 1
ATOM 1131 C CA . ALA A 1 138 ? -1.356 0.230 19.491 1.00 98.19 138 ALA A CA 1
ATOM 1132 C C . ALA A 1 138 ? -1.028 1.194 20.649 1.00 98.19 138 ALA A C 1
ATOM 1134 O O . ALA A 1 138 ? -1.351 0.926 21.811 1.00 98.19 138 ALA A O 1
ATOM 1135 N N . LYS A 1 139 ? -0.396 2.335 20.350 1.00 98.56 139 LYS A N 1
ATOM 1136 C CA . LYS A 1 139 ? -0.155 3.406 21.324 1.00 98.56 139 LYS A CA 1
ATOM 1137 C C . LYS A 1 139 ? -1.470 4.031 21.794 1.00 98.56 139 LYS A C 1
ATOM 1139 O O . LYS A 1 139 ? -1.664 4.184 22.998 1.00 98.56 139 LYS A O 1
ATOM 1144 N N . GLU A 1 140 ? -2.376 4.355 20.880 1.00 98.44 140 GLU A N 1
ATOM 1145 C CA . GLU A 1 140 ? -3.685 4.932 21.201 1.00 98.44 140 GLU A CA 1
ATOM 1146 C C . GLU A 1 140 ? -4.544 3.996 22.054 1.00 98.44 140 GLU A C 1
ATOM 1148 O O . GLU A 1 140 ? -5.161 4.438 23.020 1.00 98.44 140 GLU A O 1
ATOM 1153 N N . GLU A 1 141 ? -4.543 2.694 21.772 1.00 98.44 141 GLU A N 1
ATOM 1154 C CA . GLU A 1 141 ? -5.226 1.698 22.603 1.00 98.44 141 GLU A CA 1
ATOM 1155 C C . GLU A 1 141 ? -4.673 1.656 24.030 1.00 98.44 141 GLU A C 1
ATOM 1157 O O . GLU A 1 141 ? -5.441 1.603 24.994 1.00 98.44 141 GLU A O 1
ATOM 1162 N N . LYS A 1 142 ? -3.344 1.722 24.190 1.00 98.44 142 LYS A N 1
ATOM 1163 C CA . LYS A 1 142 ? -2.714 1.815 25.516 1.00 98.44 142 LYS A CA 1
ATOM 1164 C C . LYS A 1 142 ? -3.124 3.099 26.236 1.00 98.44 142 LYS A C 1
ATOM 1166 O O . LYS A 1 142 ? -3.460 3.044 27.416 1.00 98.44 142 LYS A O 1
ATOM 1171 N N . ILE A 1 143 ? -3.162 4.232 25.532 1.00 98.44 143 ILE A N 1
ATOM 1172 C CA . ILE A 1 143 ? -3.621 5.511 26.094 1.00 98.44 143 ILE A CA 1
ATOM 1173 C C . ILE A 1 143 ? -5.085 5.411 26.539 1.00 98.44 143 ILE A C 1
ATOM 1175 O O . ILE A 1 143 ? -5.404 5.820 27.654 1.00 98.44 143 ILE A O 1
ATOM 1179 N N . LYS A 1 144 ? -5.965 4.812 25.727 1.00 98.38 144 LYS A N 1
ATOM 1180 C CA . LYS A 1 144 ? -7.379 4.599 26.082 1.00 98.38 144 LYS A CA 1
ATOM 1181 C C . LYS A 1 144 ? -7.528 3.744 27.341 1.00 98.38 144 LYS A C 1
ATOM 1183 O O . LYS A 1 144 ? -8.339 4.081 28.201 1.00 98.38 144 LYS A O 1
ATOM 1188 N N . LYS A 1 145 ? -6.727 2.680 27.484 1.00 98.38 145 LYS A N 1
ATOM 1189 C CA . LYS A 1 145 ? -6.697 1.853 28.706 1.00 98.38 145 LYS A CA 1
ATOM 1190 C C . LYS A 1 145 ? -6.296 2.680 29.927 1.00 98.38 145 LYS A C 1
ATOM 1192 O O . LYS A 1 145 ? -7.035 2.701 30.903 1.00 98.38 145 LYS A O 1
ATOM 1197 N N . ILE A 1 146 ? -5.208 3.448 29.829 1.00 98.38 146 ILE A N 1
ATOM 1198 C CA . ILE A 1 146 ? -4.750 4.330 30.915 1.00 98.38 146 ILE A CA 1
ATOM 1199 C C . ILE A 1 146 ? -5.838 5.342 31.293 1.00 98.38 146 ILE A C 1
ATOM 1201 O O . ILE A 1 146 ? -6.139 5.510 32.470 1.00 98.38 146 ILE A O 1
ATOM 1205 N N . GLN A 1 147 ? -6.474 5.988 30.314 1.00 98.00 147 GLN A N 1
ATOM 1206 C CA . GLN A 1 147 ? -7.557 6.944 30.567 1.00 98.00 147 GLN A CA 1
ATOM 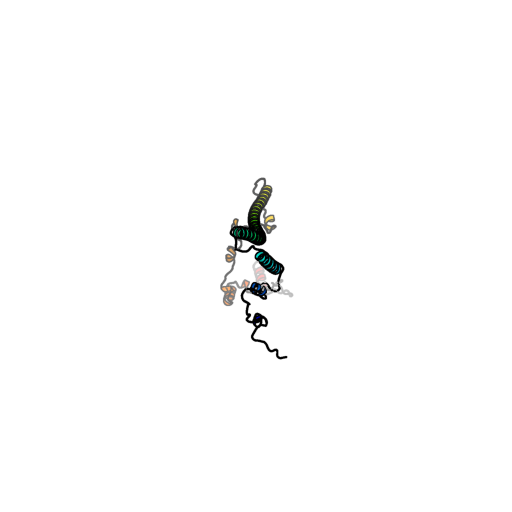1207 C C . GLN A 1 147 ? -8.760 6.285 31.254 1.00 98.00 147 GLN A C 1
ATOM 1209 O O . GLN A 1 147 ? -9.321 6.852 32.196 1.00 98.00 147 GLN A O 1
ATOM 1214 N N . HIS A 1 148 ? -9.144 5.084 30.814 1.00 98.06 148 HIS A N 1
ATOM 1215 C CA . HIS A 1 148 ? -10.212 4.311 31.441 1.00 98.06 148 HIS A CA 1
ATOM 1216 C C . HIS A 1 148 ? -9.877 3.965 32.897 1.00 98.06 148 HIS A C 1
ATOM 1218 O O . HIS A 1 148 ? -10.704 4.182 33.787 1.00 98.06 148 HIS A O 1
ATOM 1224 N N . ASP A 1 149 ? -8.652 3.504 33.149 1.00 98.06 149 ASP A N 1
ATOM 1225 C CA . ASP A 1 149 ? -8.162 3.176 34.486 1.00 98.06 149 ASP A CA 1
ATOM 1226 C C . ASP A 1 149 ? -8.120 4.416 35.382 1.00 98.06 149 ASP A C 1
ATOM 1228 O O . ASP A 1 149 ? -8.601 4.373 36.515 1.00 98.06 149 ASP A O 1
ATOM 1232 N N . CYS A 1 150 ? -7.658 5.557 34.865 1.00 98.19 150 CYS A N 1
ATOM 1233 C CA . CYS A 1 150 ? -7.721 6.840 35.562 1.00 98.19 150 CYS A CA 1
ATOM 1234 C C . CYS A 1 150 ? -9.166 7.199 35.941 1.00 98.19 150 CYS A C 1
ATOM 1236 O O . CYS A 1 150 ? -9.432 7.527 37.098 1.00 98.19 150 CYS A O 1
ATOM 1238 N N . ALA A 1 151 ? -10.121 7.083 35.013 1.00 97.69 151 ALA A N 1
ATOM 1239 C CA . ALA A 1 151 ? -11.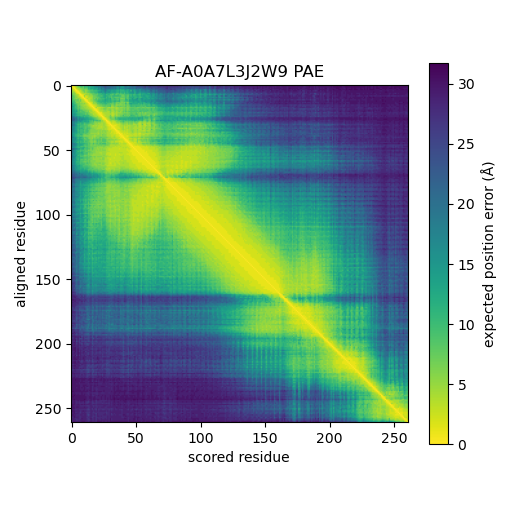532 7.371 35.281 1.00 97.69 151 ALA A CA 1
ATOM 1240 C C . ALA A 1 151 ? -12.159 6.391 36.293 1.00 97.69 151 ALA A C 1
ATOM 1242 O O . ALA A 1 151 ? -12.977 6.784 37.131 1.00 97.69 151 ALA A O 1
ATOM 1243 N N . LEU A 1 152 ? -11.788 5.107 36.248 1.00 97.88 152 LEU A N 1
ATOM 1244 C CA . LEU A 1 152 ? -12.187 4.113 37.249 1.00 97.88 152 LEU A CA 1
ATOM 1245 C C . LEU A 1 152 ? -11.618 4.447 38.629 1.00 97.88 152 LEU A C 1
ATOM 1247 O O . LEU A 1 152 ? -12.353 4.422 39.618 1.00 97.88 152 LEU A O 1
ATOM 1251 N N . MET A 1 153 ? -10.329 4.774 38.702 1.00 97.44 153 MET A N 1
ATOM 1252 C CA . MET A 1 153 ? -9.648 5.121 39.948 1.00 97.44 153 MET A CA 1
ATOM 1253 C C . MET A 1 153 ? -10.225 6.396 40.559 1.00 97.44 153 MET A C 1
ATOM 1255 O O . MET A 1 153 ? -10.533 6.404 41.750 1.00 97.44 153 MET A O 1
ATOM 1259 N N . LEU A 1 154 ? -10.485 7.425 39.749 1.00 97.56 154 LEU A N 1
ATOM 1260 C CA . LEU A 1 154 ? -11.165 8.645 40.186 1.00 97.56 154 LEU A CA 1
ATOM 1261 C C . LEU A 1 154 ? -12.562 8.346 40.743 1.00 97.56 154 LEU A C 1
ATOM 1263 O O . LEU A 1 154 ? -12.887 8.796 41.840 1.00 97.56 154 LEU A O 1
ATOM 1267 N N . ARG A 1 155 ? -13.370 7.522 40.060 1.00 96.38 155 ARG A N 1
ATOM 1268 C CA . ARG A 1 155 ? -14.691 7.106 40.572 1.00 96.38 155 ARG A CA 1
ATOM 1269 C C . ARG A 1 155 ? -14.591 6.366 41.906 1.00 96.38 155 ARG A C 1
ATOM 1271 O O . ARG A 1 155 ? -15.356 6.664 42.824 1.00 96.38 155 ARG A O 1
ATOM 1278 N N . LYS A 1 156 ? -13.635 5.441 42.045 1.00 95.25 156 LYS A N 1
ATOM 1279 C CA . LYS A 1 156 ? -13.380 4.720 43.305 1.00 95.25 156 LYS A CA 1
ATOM 1280 C C . LYS A 1 156 ? -12.952 5.673 44.424 1.00 95.25 156 LYS A C 1
ATOM 1282 O O . LYS A 1 156 ? -13.434 5.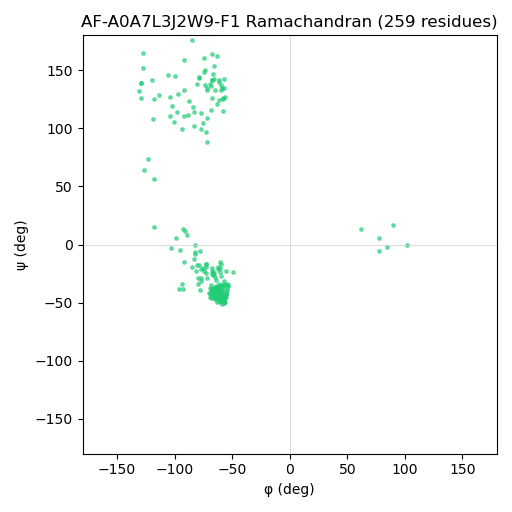533 45.545 1.00 95.25 156 LYS A O 1
ATOM 1287 N N . LEU A 1 157 ? -12.085 6.645 44.132 1.00 95.00 157 LEU A N 1
ATOM 1288 C CA . LEU A 1 157 ? -11.654 7.662 45.095 1.00 95.00 157 LEU A CA 1
ATOM 1289 C C . LEU A 1 157 ? -12.820 8.546 45.545 1.00 95.00 157 LEU A C 1
ATOM 1291 O O . LEU A 1 157 ? -12.986 8.756 46.743 1.00 95.00 157 LEU A O 1
ATOM 1295 N N . ILE A 1 158 ? -13.670 8.996 44.618 1.00 95.31 158 ILE A N 1
ATOM 1296 C CA . ILE A 1 158 ? -14.879 9.769 44.941 1.00 95.31 158 ILE A CA 1
ATOM 1297 C C . ILE A 1 158 ? -15.826 8.946 45.825 1.00 95.31 158 ILE A C 1
ATOM 1299 O O . ILE A 1 158 ? -16.328 9.461 46.820 1.00 95.31 158 ILE A O 1
ATOM 1303 N N . ALA A 1 159 ? -16.043 7.664 45.512 1.00 90.94 159 ALA A N 1
ATOM 1304 C CA . ALA A 1 159 ? -16.879 6.780 46.326 1.00 90.94 159 ALA A CA 1
ATOM 1305 C C . ALA A 1 159 ? -16.308 6.578 47.741 1.00 90.94 159 ALA A C 1
ATOM 1307 O O . ALA A 1 159 ? -17.043 6.701 48.717 1.00 90.94 159 ALA A O 1
ATOM 1308 N N . LYS A 1 160 ? -14.992 6.354 47.873 1.00 89.75 160 LYS A N 1
ATOM 1309 C CA . LYS A 1 160 ? -14.317 6.278 49.181 1.00 89.75 160 LYS A CA 1
ATOM 1310 C C . LYS A 1 160 ? -14.401 7.597 49.951 1.00 89.75 160 LYS A C 1
ATOM 1312 O O . LYS A 1 160 ? -14.595 7.575 51.160 1.00 89.75 160 LYS A O 1
ATOM 1317 N N . ARG A 1 161 ? -14.310 8.741 49.261 1.00 89.62 161 ARG A N 1
ATOM 1318 C CA . ARG A 1 161 ? -14.455 10.074 49.867 1.00 89.62 161 ARG A CA 1
ATOM 1319 C C . ARG A 1 161 ? -15.856 10.310 50.435 1.00 89.62 161 ARG A C 1
ATOM 1321 O O . ARG A 1 161 ? -15.973 11.042 51.406 1.00 89.62 161 ARG A O 1
ATOM 1328 N N . LYS A 1 162 ? -16.909 9.707 49.872 1.00 87.88 162 LYS A N 1
ATOM 1329 C CA . LYS A 1 162 ? -18.257 9.799 50.463 1.00 87.88 162 LYS A CA 1
ATOM 1330 C C . LYS A 1 162 ? -18.303 9.160 51.859 1.00 87.88 162 LYS A C 1
ATOM 1332 O O . LYS A 1 162 ? -18.892 9.745 52.756 1.00 87.88 162 LYS A O 1
ATOM 1337 N N . ASN A 1 163 ? -17.574 8.057 52.068 1.00 85.00 163 ASN A N 1
ATOM 1338 C CA . ASN A 1 163 ? -17.523 7.324 53.339 1.00 85.00 163 ASN A CA 1
ATOM 1339 C C . ASN A 1 163 ? -16.104 7.303 53.946 1.00 85.00 163 ASN A C 1
ATOM 1341 O O . ASN A 1 163 ? -15.569 6.231 54.228 1.00 85.00 163 ASN A O 1
ATOM 1345 N N . VAL A 1 164 ? -15.485 8.474 54.176 1.00 80.81 164 VAL A N 1
ATOM 1346 C CA . VAL A 1 164 ? -14.096 8.581 54.697 1.00 80.81 164 VAL A CA 1
ATOM 1347 C C . VAL A 1 164 ? -13.890 7.805 56.002 1.00 80.81 164 VAL A C 1
ATOM 1349 O O . VAL A 1 164 ? -12.871 7.148 56.182 1.00 80.81 164 V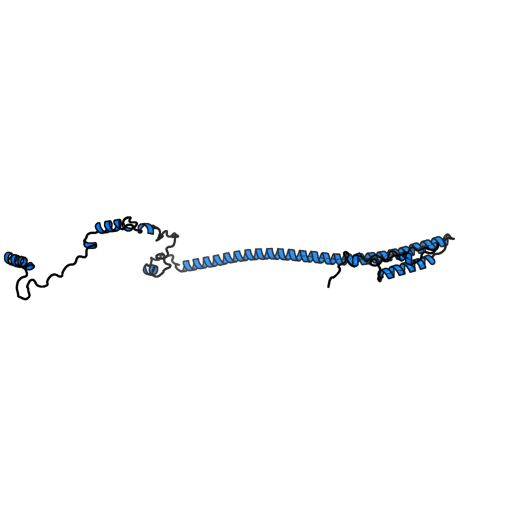AL A O 1
ATOM 1352 N N . MET A 1 165 ? -14.874 7.858 56.902 1.00 80.00 165 MET A N 1
ATOM 1353 C CA . MET A 1 165 ? -14.815 7.219 58.222 1.00 80.00 165 MET A CA 1
ATOM 1354 C C . MET A 1 165 ? -15.064 5.701 58.175 1.00 80.00 165 MET A C 1
ATOM 1356 O O . MET A 1 165 ? -14.999 5.054 59.216 1.00 80.00 165 MET A O 1
ATOM 1360 N N . GLY A 1 166 ? -15.419 5.137 57.011 1.00 78.44 166 GLY A N 1
ATOM 1361 C CA . GLY A 1 166 ? -15.690 3.702 56.842 1.00 78.44 166 GLY A CA 1
ATOM 1362 C C . GLY A 1 166 ? -16.867 3.159 57.661 1.00 78.44 166 GLY A C 1
ATOM 1363 O O . GLY A 1 166 ? -17.013 1.947 57.794 1.00 78.44 166 GLY A O 1
ATOM 1364 N N . LYS A 1 167 ? -17.700 4.034 58.233 1.00 81.81 167 LYS A N 1
ATOM 1365 C CA . LYS A 1 167 ? -18.847 3.633 59.051 1.00 81.81 167 LYS A CA 1
ATOM 1366 C C . LYS A 1 167 ? -19.939 3.042 58.161 1.00 81.81 167 LYS A C 1
ATOM 1368 O O . LYS A 1 167 ? -20.263 3.605 57.119 1.00 81.81 167 LYS A O 1
ATOM 1373 N N . LEU A 1 168 ? -20.508 1.918 58.592 1.00 77.62 168 LEU A N 1
ATOM 1374 C CA . LEU A 1 168 ? -21.709 1.351 57.985 1.00 77.62 168 LEU A CA 1
ATOM 1375 C C . LEU A 1 168 ? -22.887 2.281 58.292 1.00 77.62 168 LEU A C 1
ATOM 1377 O O . LEU A 1 168 ? -23.238 2.480 59.455 1.00 77.62 168 LEU A O 1
ATOM 1381 N N . GLU A 1 169 ? -23.470 2.880 57.256 1.00 78.31 169 GLU A N 1
ATOM 1382 C CA . GLU A 1 169 ? -24.681 3.687 57.395 1.00 78.31 169 GLU A CA 1
ATOM 1383 C C . GLU A 1 169 ? -25.888 2.772 57.623 1.00 78.31 169 GLU A C 1
ATOM 1385 O O . GLU A 1 169 ? -26.037 1.730 56.978 1.00 78.31 169 GLU A O 1
ATOM 1390 N N . ARG A 1 170 ? -26.761 3.153 58.561 1.00 84.69 170 ARG A N 1
ATOM 1391 C CA . ARG A 1 170 ? -28.032 2.455 58.764 1.00 84.69 170 ARG A CA 1
ATOM 1392 C C . ARG A 1 170 ? -28.922 2.707 57.546 1.00 84.69 170 ARG A C 1
ATOM 1394 O O . ARG A 1 170 ? -29.021 3.838 57.083 1.00 84.69 170 ARG A O 1
ATOM 1401 N N . ARG A 1 171 ? -29.579 1.654 57.056 1.00 85.88 171 ARG A N 1
ATOM 1402 C CA . ARG A 1 171 ? -30.513 1.726 55.926 1.00 85.88 171 ARG A CA 1
ATOM 1403 C C . ARG A 1 171 ? -31.625 2.744 56.200 1.00 85.88 171 ARG A C 1
ATOM 1405 O O . ARG A 1 171 ? -32.314 2.627 57.214 1.00 85.88 171 ARG A O 1
ATOM 1412 N N . ASP A 1 172 ? -31.814 3.682 55.279 1.00 89.31 172 ASP A N 1
ATOM 1413 C CA . ASP A 1 172 ? -32.900 4.660 55.313 1.00 89.31 172 ASP A CA 1
ATOM 1414 C C . ASP A 1 172 ? -34.019 4.230 54.357 1.00 89.31 172 ASP A C 1
ATOM 1416 O O . ASP A 1 172 ? -33.889 4.303 53.136 1.00 89.31 172 ASP A O 1
ATOM 1420 N N . ILE A 1 173 ? -35.122 3.743 54.929 1.00 90.88 173 ILE A N 1
ATOM 1421 C CA . ILE A 1 173 ? -36.240 3.172 54.169 1.00 90.88 173 ILE A CA 1
ATOM 1422 C C . ILE A 1 173 ? -36.904 4.244 53.304 1.00 90.88 173 ILE A C 1
ATOM 1424 O O . ILE A 1 173 ? -37.246 3.972 52.158 1.00 90.88 173 ILE A O 1
ATOM 1428 N N . ILE A 1 174 ? -37.068 5.464 53.820 1.00 93.44 174 ILE A N 1
ATOM 1429 C CA . ILE A 1 174 ? -37.752 6.529 53.077 1.00 93.44 174 ILE A CA 1
ATOM 1430 C C . ILE A 1 174 ? -36.946 6.847 51.819 1.00 93.44 174 ILE A C 1
ATOM 1432 O O . ILE A 1 174 ? -37.491 6.853 50.718 1.00 93.44 174 ILE A O 1
ATOM 1436 N N . LYS A 1 175 ? -35.630 7.010 51.975 1.00 91.25 175 LYS A N 1
ATOM 1437 C CA . LYS A 1 175 ? -34.724 7.291 50.863 1.00 91.25 175 LYS A CA 1
ATOM 1438 C C . LYS A 1 175 ? -34.730 6.181 49.808 1.00 91.25 175 LYS A C 1
ATOM 1440 O O . LYS A 1 175 ? -34.803 6.478 48.617 1.00 91.25 175 LYS A O 1
ATOM 1445 N N . ASP A 1 176 ? -34.730 4.920 50.235 1.00 91.12 176 ASP A N 1
ATOM 1446 C CA . ASP A 1 176 ? -34.810 3.776 49.323 1.00 91.12 176 ASP A CA 1
ATOM 1447 C C . ASP A 1 176 ? -36.096 3.787 48.482 1.00 91.12 176 ASP A C 1
ATOM 1449 O O . ASP A 1 176 ? -36.050 3.497 47.292 1.00 91.12 176 ASP A O 1
ATOM 1453 N N . TYR A 1 177 ? -37.249 4.123 49.066 1.00 92.88 177 TYR A N 1
ATOM 1454 C CA . TYR A 1 177 ? -38.510 4.175 48.312 1.00 92.88 177 TYR A CA 1
ATOM 1455 C C . TYR A 1 177 ? -38.667 5.450 47.472 1.00 92.88 177 TYR A C 1
ATOM 1457 O O . TYR A 1 177 ? -39.473 5.450 46.541 1.00 92.88 177 TYR A O 1
ATOM 1465 N N . THR A 1 178 ? -37.900 6.510 47.759 1.00 95.81 178 THR A N 1
ATOM 1466 C CA . THR A 1 178 ? -37.851 7.715 46.910 1.00 95.81 178 THR A CA 1
ATOM 1467 C C . THR A 1 178 ? -36.960 7.559 45.679 1.00 95.81 178 THR A C 1
ATOM 1469 O O . THR A 1 178 ? -37.220 8.203 44.666 1.00 95.81 178 THR A O 1
ATOM 1472 N N . ASP A 1 179 ? -35.918 6.726 45.746 1.00 93.06 179 ASP A N 1
ATOM 1473 C CA . ASP A 1 179 ? -34.992 6.509 44.633 1.00 93.06 179 ASP A CA 1
ATOM 1474 C C . ASP A 1 179 ? -35.364 5.241 43.855 1.00 93.06 179 ASP A C 1
ATOM 1476 O O . ASP A 1 179 ? -35.248 4.125 44.358 1.00 93.06 179 ASP A O 1
ATOM 1480 N N . PHE A 1 180 ? -35.776 5.394 42.596 1.00 91.38 180 PHE A N 1
ATOM 1481 C CA . PHE A 1 180 ? -36.096 4.260 41.723 1.00 91.38 180 PHE A CA 1
ATOM 1482 C C . PHE A 1 180 ? -34.871 3.414 41.354 1.00 91.38 180 PHE A C 1
ATOM 1484 O O . PHE A 1 180 ? -35.023 2.253 40.979 1.00 91.38 180 PHE A O 1
ATOM 1491 N N . ALA A 1 181 ? -33.657 3.962 41.477 1.00 89.56 181 ALA A N 1
ATOM 1492 C CA . ALA A 1 181 ? -32.421 3.204 41.298 1.00 89.56 181 ALA A CA 1
ATOM 1493 C C . ALA A 1 181 ? -32.015 2.420 42.560 1.00 89.56 181 ALA A C 1
ATOM 1495 O O . ALA A 1 181 ? -30.987 1.736 42.558 1.00 89.56 181 ALA A O 1
ATOM 1496 N N . SER A 1 182 ? -32.790 2.521 43.646 1.00 90.31 182 SER A N 1
ATOM 1497 C CA . SER A 1 182 ? -32.514 1.798 44.880 1.00 90.31 182 SER A CA 1
ATOM 1498 C C . SER A 1 182 ? -32.683 0.290 44.711 1.00 90.31 182 SER A C 1
ATOM 1500 O O . SER A 1 182 ? -33.344 -0.218 43.803 1.00 90.31 182 SER A O 1
ATOM 1502 N N . GLN A 1 183 ? -32.128 -0.445 45.671 1.00 87.19 183 GLN A N 1
ATOM 1503 C CA . GLN A 1 183 ? -32.216 -1.899 45.721 1.00 87.19 183 GLN A CA 1
ATOM 1504 C C . GLN A 1 183 ? -33.661 -2.423 45.818 1.00 87.19 183 GLN A C 1
ATOM 1506 O O . GLN A 1 183 ? -33.909 -3.572 45.464 1.00 87.19 183 GLN A O 1
ATOM 1511 N N . THR A 1 184 ? -34.601 -1.614 46.311 1.00 88.38 184 THR A N 1
ATOM 1512 C CA . THR A 1 184 ? -36.002 -2.016 46.493 1.00 88.38 184 THR A CA 1
ATOM 1513 C C . THR A 1 184 ? -36.708 -2.217 45.153 1.00 88.38 184 THR A C 1
ATOM 1515 O O . THR A 1 184 ? -37.454 -3.179 45.001 1.00 88.38 184 THR A O 1
ATOM 1518 N N . TYR A 1 185 ? -36.441 -1.338 44.182 1.00 89.31 185 TYR A N 1
ATOM 1519 C CA . TYR A 1 185 ? -37.028 -1.410 42.841 1.00 89.31 185 TYR A CA 1
ATOM 1520 C C . TYR A 1 185 ? -36.109 -2.110 41.836 1.00 89.31 185 TYR A C 1
ATOM 1522 O O . TYR A 1 185 ? -36.580 -2.882 41.005 1.00 89.31 185 TYR A O 1
ATOM 1530 N N . ALA A 1 186 ? -34.797 -1.871 41.925 1.00 88.94 186 ALA A N 1
ATOM 1531 C CA . ALA A 1 186 ? -33.788 -2.422 41.027 1.00 88.94 186 ALA A CA 1
ATOM 1532 C C . ALA A 1 186 ? -32.720 -3.202 41.821 1.00 88.94 186 ALA A C 1
ATOM 1534 O O . ALA A 1 186 ? -31.589 -2.730 42.002 1.00 88.94 186 ALA A O 1
ATOM 1535 N N . PRO A 1 187 ? -33.049 -4.403 42.332 1.00 89.69 187 PRO A N 1
ATOM 1536 C CA . PRO A 1 187 ? -32.099 -5.198 43.094 1.00 89.69 187 PRO A CA 1
ATOM 1537 C C . PRO A 1 187 ? -30.925 -5.649 42.216 1.00 89.69 187 PRO A C 1
ATOM 1539 O O . PRO A 1 187 ? -31.089 -6.173 41.116 1.00 89.69 187 PRO A O 1
ATOM 1542 N N . LEU A 1 188 ? -29.705 -5.476 42.727 1.00 89.25 188 LEU A N 1
ATOM 1543 C CA . LEU A 1 188 ? -28.497 -5.966 42.065 1.00 89.25 188 LEU A CA 1
ATOM 1544 C C . LEU A 1 188 ? -28.430 -7.496 42.160 1.00 89.25 188 LEU A C 1
ATOM 1546 O O . LEU A 1 188 ? -28.524 -8.054 43.253 1.00 89.25 188 LEU A O 1
ATOM 1550 N N . SER A 1 189 ? -28.140 -8.168 41.045 1.00 88.12 189 SER A N 1
ATOM 1551 C CA . SER A 1 189 ? -28.070 -9.638 40.964 1.00 88.12 189 SER A CA 1
ATOM 1552 C C . SER A 1 189 ? -27.117 -10.278 41.979 1.00 88.12 189 SER A C 1
ATOM 1554 O O . SER A 1 189 ? -27.414 -11.339 42.520 1.00 88.12 189 SER A O 1
ATOM 1556 N N . ARG A 1 190 ? -26.007 -9.606 42.318 1.00 89.19 190 ARG A N 1
ATOM 1557 C CA . ARG A 1 190 ? -25.040 -10.067 43.336 1.00 89.19 190 ARG A CA 1
ATOM 1558 C C . ARG A 1 190 ? -25.629 -10.247 44.742 1.00 89.19 190 ARG A C 1
ATOM 1560 O O . ARG A 1 190 ? -24.982 -10.843 45.591 1.00 89.19 190 ARG A O 1
ATOM 1567 N N . ILE A 1 191 ? -26.803 -9.675 45.005 1.00 87.75 191 ILE A N 1
ATOM 1568 C CA . ILE A 1 191 ? -27.504 -9.764 46.292 1.00 87.75 191 ILE A CA 1
ATOM 1569 C C . ILE A 1 191 ? -28.341 -11.051 46.364 1.00 87.75 191 ILE A C 1
ATOM 1571 O O . ILE A 1 191 ? -28.699 -11.494 47.450 1.00 87.75 191 ILE A O 1
ATOM 1575 N N . GLY A 1 192 ? -28.641 -11.670 45.216 1.00 86.38 192 GLY A N 1
ATOM 1576 C CA . GLY A 1 192 ? -29.426 -12.903 45.135 1.00 86.38 192 GLY A CA 1
ATOM 1577 C C . GLY A 1 192 ? -30.935 -12.709 45.311 1.00 86.38 192 GLY A C 1
ATOM 1578 O O . GLY A 1 192 ? -31.671 -13.690 45.361 1.00 86.38 192 GLY A O 1
ATOM 1579 N N . TYR A 1 193 ? -31.412 -11.464 45.399 1.00 83.94 193 TYR A N 1
ATOM 1580 C CA . TYR A 1 193 ? -32.838 -11.160 45.450 1.00 83.94 193 TYR A CA 1
ATOM 1581 C C . TYR A 1 193 ? -33.373 -10.912 44.040 1.00 83.94 193 TYR A C 1
ATOM 1583 O O . TYR A 1 193 ? -33.056 -9.901 43.415 1.00 83.94 193 TYR A O 1
ATOM 1591 N N . PHE A 1 194 ? -34.190 -11.844 43.560 1.00 84.12 194 PHE A N 1
ATOM 1592 C CA . PHE A 1 194 ? -34.858 -11.771 42.267 1.00 84.12 194 PHE A CA 1
ATOM 1593 C C . PHE A 1 194 ? -36.371 -11.782 42.514 1.00 84.12 194 PHE A C 1
ATOM 1595 O O . PHE A 1 194 ? -36.893 -12.825 42.922 1.00 84.12 194 PHE A O 1
ATOM 1602 N N . PRO A 1 195 ? -37.076 -10.652 42.321 1.00 77.38 195 PRO A N 1
ATOM 1603 C CA . PRO A 1 195 ? -38.497 -10.551 42.656 1.00 77.38 195 PRO A CA 1
ATOM 1604 C C . PRO A 1 195 ? -39.360 -11.533 41.846 1.00 77.38 195 PRO A C 1
ATOM 1606 O O . PRO A 1 195 ? -40.290 -12.122 42.393 1.00 77.38 195 PRO A O 1
ATOM 1609 N N . ASP A 1 196 ? -38.985 -11.810 40.594 1.00 79.69 196 ASP A N 1
ATOM 1610 C CA . ASP A 1 196 ? -39.760 -12.667 39.685 1.00 79.69 196 ASP A CA 1
ATOM 1611 C C . ASP A 1 196 ? -39.532 -14.177 39.851 1.00 79.69 196 ASP A C 1
ATOM 1613 O O . ASP A 1 196 ? -40.337 -14.964 39.349 1.00 79.69 196 ASP A O 1
ATOM 1617 N N . ASN A 1 197 ? -38.499 -14.617 40.586 1.00 80.19 197 ASN A N 1
ATOM 1618 C CA . ASN A 1 197 ? -38.146 -16.046 40.688 1.00 80.19 197 ASN A CA 1
ATOM 1619 C C . ASN A 1 197 ? -39.256 -16.927 41.287 1.00 80.19 197 ASN A C 1
ATOM 1621 O O . ASN A 1 197 ? -39.237 -18.141 41.112 1.00 80.19 197 ASN A O 1
ATOM 1625 N N . HIS A 1 198 ? -40.208 -16.343 42.016 1.00 76.69 198 HIS A N 1
ATOM 1626 C CA . HIS A 1 198 ? -41.318 -17.067 42.642 1.00 76.69 198 HIS A CA 1
ATOM 1627 C C . HIS A 1 198 ? -42.690 -16.629 42.122 1.00 76.69 198 HIS A C 1
ATOM 1629 O O . HIS A 1 198 ? -43.701 -16.954 42.744 1.00 76.69 198 HIS A O 1
ATOM 1635 N N . SER A 1 199 ? -42.736 -15.907 41.000 1.00 82.19 199 SER A N 1
ATOM 1636 C CA . SER A 1 199 ? -43.983 -15.421 40.394 1.00 82.19 199 SER A CA 1
ATOM 1637 C C . SER A 1 199 ? -44.982 -16.557 40.144 1.00 82.19 199 SER A C 1
ATOM 1639 O O . SER A 1 199 ? -46.162 -16.418 40.458 1.00 82.19 199 SER A O 1
ATOM 1641 N N . GLU A 1 200 ? -44.500 -17.730 39.720 1.00 82.69 200 GLU A N 1
ATOM 1642 C CA . GLU A 1 200 ? -45.326 -18.918 39.477 1.00 82.69 200 GLU A CA 1
ATOM 1643 C C . GLU A 1 200 ? -46.089 -19.422 40.711 1.00 82.69 200 GLU A C 1
ATOM 1645 O O . GLU A 1 200 ? -47.166 -19.995 40.560 1.00 82.69 200 GLU A O 1
ATOM 1650 N N . ARG A 1 201 ? -45.590 -19.180 41.935 1.00 81.44 201 ARG A N 1
ATOM 1651 C CA . ARG A 1 201 ? -46.277 -19.607 43.172 1.00 81.44 201 ARG A CA 1
ATOM 1652 C C . ARG A 1 201 ? -47.600 -18.883 43.393 1.00 81.44 201 ARG A C 1
ATOM 1654 O O . ARG A 1 201 ? -48.474 -19.411 44.071 1.00 81.44 201 ARG A O 1
ATOM 1661 N N . TYR A 1 202 ? -47.728 -17.680 42.846 1.00 82.38 202 TYR A N 1
ATOM 1662 C CA . TYR A 1 202 ? -48.926 -16.856 42.967 1.00 82.38 202 TYR A CA 1
ATOM 1663 C C . TYR A 1 202 ? -49.864 -17.018 41.766 1.00 82.38 202 TYR A C 1
ATOM 1665 O O . TYR A 1 202 ? -50.966 -16.472 41.769 1.00 82.38 202 TYR A O 1
ATOM 1673 N N . VAL A 1 203 ? -49.459 -17.784 40.746 1.00 85.75 203 VAL A N 1
ATOM 1674 C CA . VAL A 1 203 ? -50.317 -18.098 39.604 1.00 85.75 203 VAL A CA 1
ATOM 1675 C C . VAL A 1 203 ? -51.335 -19.146 40.041 1.00 85.75 203 VAL A C 1
ATOM 1677 O O . VAL A 1 203 ? -51.030 -20.331 40.173 1.00 85.75 203 VAL A O 1
ATOM 1680 N N . VAL A 1 204 ? -52.574 -18.708 40.251 1.00 84.69 204 VAL A N 1
ATOM 1681 C CA . VAL A 1 204 ? -53.693 -19.594 40.587 1.00 84.69 204 VAL A CA 1
ATOM 1682 C C . VAL A 1 204 ? -54.091 -20.391 39.342 1.00 84.69 204 VAL A C 1
ATOM 1684 O O . VAL A 1 204 ? -54.833 -19.910 38.489 1.00 84.69 204 VAL A O 1
ATOM 1687 N N . LYS A 1 205 ? -53.591 -21.626 39.224 1.00 82.94 205 LYS A N 1
ATOM 1688 C CA . LYS A 1 205 ? -54.025 -22.594 38.204 1.00 82.94 205 LYS A CA 1
ATOM 1689 C C . LYS A 1 205 ? -55.122 -23.470 38.796 1.00 82.94 205 LYS A C 1
ATOM 1691 O O . LYS A 1 205 ? -54.833 -24.405 39.536 1.00 82.94 205 LYS A O 1
ATOM 1696 N N . ASN A 1 206 ? -56.376 -23.159 38.488 1.00 84.12 206 ASN A N 1
ATOM 1697 C CA . ASN A 1 206 ? -57.517 -23.940 38.949 1.00 84.12 206 ASN A CA 1
ATOM 1698 C C . ASN A 1 206 ? -58.277 -24.524 37.747 1.00 84.12 206 ASN A C 1
ATOM 1700 O O . ASN A 1 206 ? -58.690 -23.783 36.857 1.00 84.12 206 ASN A O 1
ATOM 1704 N N . PHE A 1 207 ? -58.465 -25.849 37.732 1.00 83.19 207 PHE A N 1
ATOM 1705 C CA . PHE A 1 207 ? -59.215 -26.566 36.693 1.00 83.19 207 PHE A CA 1
ATOM 1706 C C . PHE A 1 207 ? -60.654 -26.060 36.553 1.00 83.19 207 PHE A C 1
ATOM 1708 O O . PHE A 1 207 ? -61.196 -26.021 35.447 1.00 83.19 207 PHE A O 1
ATOM 1715 N N . TYR A 1 208 ? -61.238 -25.604 37.660 1.00 87.00 208 TYR A N 1
ATOM 1716 C CA . TYR A 1 208 ? -62.608 -25.124 37.705 1.00 87.00 208 TYR A CA 1
ATOM 1717 C C . TYR A 1 208 ? -62.807 -23.754 37.030 1.00 87.00 208 TYR A C 1
ATOM 1719 O O . TYR A 1 208 ? -63.921 -23.428 36.643 1.00 87.00 208 TYR A O 1
ATOM 1727 N N . LEU A 1 209 ? -61.746 -22.962 36.827 1.00 87.69 209 LEU A N 1
ATOM 1728 C CA . LEU A 1 209 ? -61.852 -21.635 36.196 1.00 87.69 209 LEU A CA 1
ATOM 1729 C C . LEU A 1 209 ? -61.938 -21.690 34.663 1.00 87.69 209 LEU A C 1
ATOM 1731 O O . LEU A 1 209 ? -62.349 -20.716 34.040 1.00 87.69 209 LEU A O 1
ATOM 1735 N N . ASN A 1 210 ? -61.554 -22.814 34.049 1.00 88.88 210 ASN A N 1
ATOM 1736 C CA . ASN A 1 210 ? -61.455 -22.937 32.590 1.00 88.88 210 ASN A CA 1
ATOM 1737 C C . ASN A 1 210 ? -62.737 -23.455 31.928 1.00 88.88 210 ASN A C 1
ATOM 1739 O O . ASN A 1 210 ? -62.876 -23.375 30.709 1.00 88.88 210 ASN A O 1
ATOM 1743 N N . THR A 1 211 ? -63.661 -24.012 32.710 1.00 93.00 211 THR A N 1
ATOM 1744 C CA . THR A 1 211 ? -64.843 -24.708 32.193 1.00 93.00 211 THR A CA 1
ATOM 1745 C C . THR A 1 211 ? -66.084 -24.161 32.873 1.00 93.00 211 THR A C 1
ATOM 1747 O O . THR A 1 211 ? -66.083 -23.983 34.086 1.00 93.00 211 THR A O 1
ATOM 1750 N N . PHE A 1 212 ? -67.166 -23.959 32.121 1.00 89.62 212 PHE A N 1
ATOM 1751 C CA . PHE A 1 212 ? -68.437 -23.495 32.687 1.00 89.62 212 PHE A CA 1
ATOM 1752 C C . PHE A 1 212 ? -68.940 -24.406 33.818 1.00 89.62 212 PHE A C 1
ATOM 1754 O O . PHE A 1 212 ? -69.285 -23.919 34.887 1.00 89.62 212 PHE A O 1
ATOM 1761 N N . ALA A 1 213 ? -68.886 -25.728 33.619 1.00 91.69 213 ALA A N 1
ATOM 1762 C CA . ALA A 1 213 ? -69.250 -26.699 34.652 1.00 91.69 213 ALA A CA 1
ATOM 1763 C C . ALA A 1 213 ? -68.427 -26.521 35.942 1.00 91.69 213 ALA A C 1
ATOM 1765 O O . ALA A 1 213 ? -68.978 -26.562 37.035 1.00 91.69 213 ALA A O 1
ATOM 1766 N N . GLY A 1 214 ? -67.129 -26.235 35.810 1.00 92.06 214 GLY A N 1
ATOM 1767 C CA . GLY A 1 214 ? -66.260 -25.979 36.954 1.00 92.06 214 GLY A CA 1
ATOM 1768 C C . GLY A 1 214 ? -66.583 -24.671 37.680 1.00 92.06 214 GLY A C 1
ATOM 1769 O O . GLY A 1 214 ? -66.507 -24.616 38.904 1.00 92.06 214 GLY A O 1
ATOM 1770 N N . LEU A 1 215 ? -67.007 -23.628 36.961 1.00 89.75 215 LEU A N 1
ATOM 1771 C CA . LEU A 1 215 ? -67.472 -22.388 37.587 1.00 89.75 215 LEU A CA 1
ATOM 1772 C C . LEU A 1 215 ? -68.747 -22.617 38.403 1.00 89.75 215 LEU A C 1
ATOM 1774 O O . LEU A 1 215 ? -68.842 -22.094 39.508 1.00 89.75 215 LEU A O 1
ATOM 1778 N N . CYS A 1 216 ? -69.680 -23.432 37.906 1.00 89.62 216 CYS A N 1
ATOM 1779 C CA . CYS A 1 216 ? -70.879 -23.813 38.656 1.00 89.62 216 CYS A CA 1
ATOM 1780 C C . CYS A 1 216 ? -70.543 -24.633 39.913 1.00 89.62 216 CYS A C 1
ATOM 1782 O O . CYS A 1 216 ? -71.164 -24.450 40.955 1.00 89.62 216 CYS A O 1
ATOM 1784 N N . GLU A 1 217 ? -69.541 -25.514 39.853 1.00 90.25 217 GLU A N 1
ATOM 1785 C CA . GLU A 1 217 ? -69.058 -26.253 41.030 1.00 90.25 217 GLU A CA 1
ATOM 1786 C C . GLU A 1 217 ? -68.386 -25.330 42.056 1.00 90.25 217 GLU A C 1
ATOM 1788 O O . GLU A 1 217 ? -68.603 -25.476 43.260 1.00 90.25 217 GLU A O 1
ATOM 1793 N N . LEU A 1 218 ? -67.608 -24.343 41.595 1.00 90.31 218 LEU A N 1
ATOM 1794 C CA . LEU A 1 218 ? -67.048 -23.312 42.470 1.00 90.31 218 LEU A CA 1
ATOM 1795 C C . LEU A 1 218 ? -68.145 -22.472 43.118 1.00 90.31 218 LEU A C 1
ATOM 1797 O O . LEU A 1 218 ? -68.084 -22.233 44.322 1.00 90.31 218 LEU A O 1
ATOM 1801 N N . GLU A 1 219 ? -69.143 -22.056 42.345 1.00 89.69 219 GLU A N 1
ATOM 1802 C CA . GLU A 1 219 ? -70.311 -21.329 42.838 1.00 89.69 219 GLU A CA 1
ATOM 1803 C C . GLU A 1 219 ? -71.050 -22.132 43.915 1.00 89.69 219 GLU A C 1
ATOM 1805 O O . GLU A 1 219 ? -71.317 -21.599 44.987 1.00 89.69 219 GLU A O 1
ATOM 1810 N N . ALA A 1 220 ? -71.281 -23.427 43.680 1.00 89.50 220 ALA A N 1
ATOM 1811 C CA . ALA A 1 220 ? -71.933 -24.322 44.634 1.00 89.50 220 ALA A CA 1
ATOM 1812 C C . ALA A 1 220 ? -71.094 -24.602 45.897 1.00 89.50 220 ALA A C 1
ATOM 1814 O O . ALA A 1 220 ? -71.644 -24.941 46.943 1.00 89.50 220 ALA A O 1
ATOM 1815 N N . SER A 1 221 ? -69.762 -24.484 45.817 1.00 88.44 221 SER A N 1
ATOM 1816 C CA . SER A 1 221 ? -68.867 -24.629 46.976 1.00 88.44 221 SER A CA 1
ATOM 1817 C C . SER A 1 221 ? -68.849 -23.395 47.885 1.00 88.44 221 SER A C 1
ATOM 1819 O O . SER A 1 221 ? -68.459 -23.484 49.054 1.00 88.44 221 SER A O 1
ATOM 1821 N N . LEU A 1 222 ? -69.247 -22.236 47.351 1.00 90.06 222 LEU A N 1
ATOM 1822 C CA . LEU A 1 222 ? -69.382 -21.013 48.123 1.00 90.06 222 LEU A CA 1
ATOM 1823 C C . LEU A 1 222 ? -70.699 -21.057 48.906 1.00 90.06 222 LEU A C 1
ATOM 1825 O O . LEU A 1 222 ? -71.705 -21.547 48.405 1.00 90.06 222 LEU A O 1
ATOM 1829 N N . PRO A 1 223 ? -70.730 -20.535 50.142 1.00 90.62 223 PRO A N 1
ATOM 1830 C CA . PRO A 1 223 ? -71.969 -20.484 50.899 1.00 90.62 223 PRO A CA 1
ATOM 1831 C C . PRO A 1 223 ? -72.962 -19.542 50.215 1.00 90.62 223 PRO A C 1
ATOM 1833 O O . PRO A 1 223 ? -72.572 -18.445 49.804 1.00 90.62 223 PRO A O 1
ATOM 1836 N N . ASP A 1 224 ? -74.249 -19.898 50.238 1.00 83.25 224 ASP A N 1
ATOM 1837 C CA . ASP A 1 224 ? -75.358 -19.133 49.638 1.00 83.25 224 ASP A CA 1
ATOM 1838 C C . ASP A 1 224 ? -75.353 -17.643 50.018 1.00 83.25 224 ASP A C 1
ATOM 1840 O O . ASP A 1 224 ? -75.835 -16.789 49.294 1.00 83.25 224 ASP A O 1
ATOM 1844 N N . SER A 1 225 ? -74.741 -17.271 51.148 1.00 84.75 225 SER A N 1
ATOM 1845 C CA . SER A 1 225 ? -74.555 -15.868 51.535 1.00 84.75 225 SER A CA 1
ATOM 1846 C C . SER A 1 225 ? -73.698 -15.013 50.595 1.00 84.75 225 SER A C 1
ATOM 1848 O O . SER A 1 225 ? -73.746 -13.789 50.714 1.00 84.75 225 SER A O 1
ATOM 1850 N N . VAL A 1 226 ? -72.860 -15.640 49.770 1.00 86.25 226 VAL A N 1
ATOM 1851 C CA . VAL A 1 226 ? -71.945 -14.982 48.827 1.00 86.25 226 VAL A CA 1
ATOM 1852 C C . VAL A 1 226 ? -72.594 -14.864 47.446 1.00 86.25 226 VAL A C 1
ATOM 1854 O O . VAL A 1 226 ? -72.365 -13.868 46.763 1.00 86.25 226 VAL A O 1
ATOM 1857 N N . THR A 1 227 ? -73.409 -15.847 47.056 1.00 83.50 227 THR A N 1
ATOM 1858 C CA . THR A 1 227 ? -74.072 -15.939 45.746 1.00 83.50 227 THR A CA 1
ATOM 1859 C C . THR A 1 227 ? -75.474 -15.324 45.760 1.00 83.50 227 THR A C 1
ATOM 1861 O O . THR A 1 227 ? -75.852 -14.621 44.823 1.00 83.50 227 THR A O 1
ATOM 1864 N N . GLU A 1 228 ? -76.231 -15.503 46.843 1.00 82.19 228 GLU A N 1
ATOM 1865 C CA . GLU A 1 228 ? -77.573 -14.951 46.998 1.00 82.19 228 GLU A CA 1
ATOM 1866 C C . GLU A 1 228 ? -77.565 -13.579 47.680 1.00 82.19 228 GLU A C 1
ATOM 1868 O O . GLU A 1 228 ? -76.988 -13.350 48.751 1.00 82.19 228 GLU A O 1
ATOM 1873 N N . VAL A 1 229 ? -78.307 -12.640 47.093 1.00 81.50 229 VAL A N 1
ATOM 1874 C CA . VAL A 1 229 ? -78.505 -11.314 47.678 1.00 81.50 229 VAL A CA 1
ATOM 1875 C C . VAL A 1 229 ? -79.430 -11.424 48.892 1.00 81.50 229 VAL A C 1
ATOM 1877 O O . VAL A 1 229 ? -80.643 -11.594 48.766 1.00 81.50 229 VAL A O 1
ATOM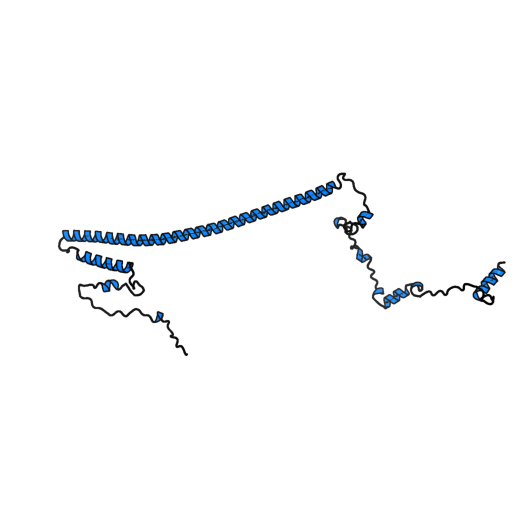 1880 N N . LYS A 1 230 ? -78.880 -11.246 50.098 1.00 78.88 230 LYS A N 1
ATOM 1881 C CA . LYS A 1 230 ? -79.677 -11.155 51.334 1.00 78.88 230 LYS A CA 1
ATOM 1882 C C . LYS A 1 230 ? -80.446 -9.835 51.400 1.00 78.88 230 LYS A C 1
ATOM 1884 O O . LYS A 1 230 ? -79.991 -8.861 52.003 1.00 78.88 230 LYS A O 1
ATOM 1889 N N . ILE A 1 231 ? -81.653 -9.813 50.841 1.00 80.44 231 ILE A N 1
ATOM 1890 C CA . ILE A 1 231 ? -82.574 -8.680 50.967 1.00 80.44 231 ILE A CA 1
ATOM 1891 C C . ILE A 1 231 ? -83.213 -8.716 52.361 1.00 80.44 231 ILE A C 1
ATOM 1893 O O . ILE A 1 231 ? -84.166 -9.449 52.621 1.00 80.44 231 ILE A O 1
ATOM 1897 N N . LYS A 1 232 ? -82.694 -7.906 53.288 1.00 80.00 232 LYS A N 1
ATOM 1898 C CA . LYS A 1 232 ? -83.359 -7.654 54.574 1.00 80.00 232 LYS A CA 1
ATOM 1899 C C . LYS A 1 232 ? -84.323 -6.484 54.418 1.00 80.00 232 LYS A C 1
ATOM 1901 O O . LYS A 1 232 ? -83.891 -5.342 54.283 1.00 80.00 232 LYS A O 1
ATOM 1906 N N . ALA A 1 233 ? -85.624 -6.760 54.488 1.00 79.19 233 ALA A N 1
ATOM 1907 C CA . ALA A 1 233 ? -86.615 -5.700 54.621 1.00 79.19 233 ALA A CA 1
ATOM 1908 C C . ALA A 1 233 ? -86.347 -4.898 55.916 1.00 79.19 233 ALA A C 1
ATOM 1910 O O . ALA A 1 233 ? -86.044 -5.499 56.956 1.00 79.19 233 ALA A O 1
ATOM 1911 N N . PRO A 1 234 ? -86.433 -3.555 55.891 1.00 82.00 234 PRO A N 1
ATOM 1912 C CA . PRO A 1 234 ? -86.218 -2.742 57.081 1.00 82.00 234 PRO A CA 1
ATOM 1913 C C . PRO A 1 234 ? -87.229 -3.118 58.172 1.00 82.00 234 PRO A C 1
ATOM 1915 O O . PRO A 1 234 ? -88.429 -3.227 57.910 1.00 82.00 234 PRO A O 1
ATOM 1918 N N . LYS A 1 235 ? -86.753 -3.305 59.412 1.00 77.00 235 LYS A N 1
ATOM 1919 C CA . LYS A 1 235 ? -87.634 -3.590 60.553 1.00 77.00 235 LYS A CA 1
ATOM 1920 C C . LYS A 1 235 ? -88.640 -2.439 60.722 1.00 77.00 235 LYS A C 1
ATOM 1922 O O . LYS A 1 235 ? -88.234 -1.273 60.680 1.00 77.00 235 LYS A O 1
ATOM 1927 N N . PRO A 1 236 ? -89.938 -2.721 60.930 1.00 74.00 236 PRO A N 1
ATOM 1928 C CA . PRO A 1 236 ? -90.917 -1.671 61.173 1.00 74.00 236 PRO A CA 1
ATOM 1929 C C . PRO A 1 236 ? -90.552 -0.910 62.456 1.00 74.00 236 PRO A C 1
ATOM 1931 O O . PRO A 1 236 ? -90.432 -1.513 63.516 1.00 74.00 236 PRO A O 1
ATOM 1934 N N . LYS A 1 237 ? -90.406 0.419 62.367 1.00 71.31 237 LYS A N 1
ATOM 1935 C CA . LYS A 1 237 ? -89.977 1.286 63.487 1.00 71.31 237 LYS A CA 1
ATOM 1936 C C . LYS A 1 237 ? -90.936 1.301 64.687 1.00 71.31 237 LYS A C 1
ATOM 1938 O O . LYS A 1 237 ? -90.532 1.694 65.772 1.00 71.31 237 LYS A O 1
ATOM 1943 N N . TYR A 1 238 ? -92.192 0.895 64.493 1.00 73.56 238 TYR A N 1
ATOM 1944 C CA . TYR A 1 238 ? -93.238 0.944 65.516 1.00 73.56 238 TYR A CA 1
ATOM 1945 C C . TYR A 1 238 ? -93.975 -0.397 65.607 1.00 73.56 238 TYR A C 1
ATOM 1947 O O . TYR A 1 238 ? -94.410 -0.938 64.577 1.00 73.56 238 TYR A O 1
ATOM 1955 N N . SER A 1 239 ? -94.141 -0.898 66.835 1.00 68.56 239 SER A N 1
ATOM 1956 C CA . SER A 1 239 ? -94.921 -2.096 67.188 1.00 68.56 239 SER A CA 1
ATOM 1957 C C . SER A 1 239 ? -96.433 -1.866 67.094 1.00 68.56 239 SER A C 1
ATOM 1959 O O . SER A 1 239 ? -97.199 -2.821 66.975 1.00 68.56 239 SER A O 1
ATOM 1961 N N . THR A 1 240 ? -96.863 -0.605 67.060 1.00 72.81 240 THR A N 1
ATOM 1962 C CA . THR A 1 240 ? -98.252 -0.165 66.915 1.00 72.81 240 THR A CA 1
ATOM 1963 C C . THR A 1 240 ? -98.577 0.255 65.482 1.00 72.81 240 THR A C 1
ATOM 1965 O O . THR A 1 240 ? -97.750 0.774 64.725 1.00 72.81 240 THR A O 1
ATOM 1968 N N . THR A 1 241 ? -99.808 -0.015 65.070 1.00 73.19 241 THR A N 1
ATOM 1969 C CA . THR A 1 241 ? -100.418 0.597 63.882 1.00 73.19 241 THR A CA 1
ATOM 1970 C C . THR A 1 241 ? -100.796 2.051 64.185 1.00 73.19 241 THR A C 1
ATOM 1972 O O . THR A 1 241 ? -100.914 2.427 65.348 1.00 73.19 241 THR A O 1
ATOM 1975 N N . LYS A 1 242 ? -100.997 2.891 63.156 1.00 73.62 242 LYS A N 1
ATOM 1976 C CA . LYS A 1 242 ? -101.395 4.307 63.338 1.00 73.62 242 LYS A CA 1
ATOM 1977 C C . LYS A 1 242 ? -102.681 4.471 64.167 1.00 73.62 242 LYS A C 1
ATOM 1979 O O . LYS A 1 242 ? -102.899 5.518 64.754 1.00 73.62 242 LYS A O 1
ATOM 1984 N N . THR A 1 243 ? -103.502 3.426 64.210 1.00 76.81 243 THR A N 1
ATOM 1985 C CA . THR A 1 243 ? -104.764 3.309 64.947 1.00 76.81 243 THR A CA 1
ATOM 1986 C C . THR A 1 243 ? -104.599 2.770 66.375 1.00 76.81 243 THR A C 1
ATOM 1988 O O . THR A 1 243 ? -105.592 2.479 67.029 1.00 76.81 243 THR A O 1
ATOM 1991 N N . GLY A 1 244 ? -103.366 2.618 66.874 1.00 74.00 244 GLY A N 1
ATOM 1992 C CA . GL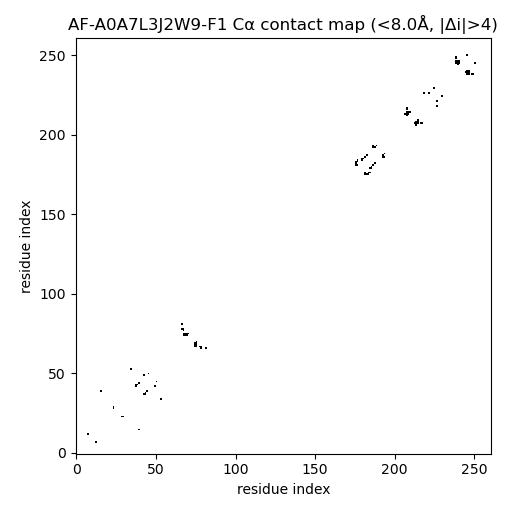Y A 1 244 ? -103.085 2.223 68.261 1.00 74.00 244 GLY A CA 1
ATOM 1993 C C . GLY A 1 244 ? -103.103 0.715 68.534 1.00 74.00 244 GLY A C 1
ATOM 1994 O O . GLY A 1 244 ? -102.774 0.299 69.640 1.00 74.00 244 GLY A O 1
ATOM 1995 N N . PHE A 1 245 ? -103.410 -0.131 67.545 1.00 77.75 245 PHE A N 1
ATOM 1996 C CA . PHE A 1 245 ? -103.398 -1.585 67.734 1.00 77.75 245 PHE A CA 1
ATOM 1997 C C . PHE A 1 245 ? -101.987 -2.171 67.654 1.00 77.75 245 PHE A C 1
ATOM 1999 O O . PHE A 1 245 ? -101.214 -1.836 66.747 1.00 77.75 245 PHE A O 1
ATOM 2006 N N . ILE A 1 246 ? -101.685 -3.105 68.560 1.00 78.25 246 ILE A N 1
ATOM 2007 C CA . ILE A 1 246 ? -100.433 -3.871 68.589 1.00 78.25 246 ILE A CA 1
ATOM 2008 C C . ILE A 1 246 ? -100.373 -4.807 67.374 1.00 78.25 246 ILE A C 1
ATOM 2010 O O . ILE A 1 246 ? -101.282 -5.613 67.134 1.00 78.25 246 ILE A O 1
ATOM 2014 N N . LYS A 1 247 ? -99.286 -4.713 66.601 1.00 76.69 247 LYS A N 1
ATOM 2015 C CA . LYS A 1 247 ? -99.020 -5.579 65.446 1.00 76.69 247 LYS A CA 1
ATOM 2016 C C . LYS A 1 247 ? -98.772 -7.013 65.902 1.00 76.69 247 LYS A C 1
ATOM 2018 O O . LYS A 1 247 ? -98.162 -7.251 66.938 1.00 76.69 247 LYS A O 1
ATOM 2023 N N . ARG A 1 248 ? -99.187 -7.980 65.080 1.00 77.50 248 ARG A N 1
ATOM 2024 C CA . ARG A 1 248 ? -99.114 -9.419 65.391 1.00 77.50 248 ARG A CA 1
ATOM 2025 C C . ARG A 1 248 ? -97.710 -9.881 65.802 1.00 77.50 248 ARG A C 1
ATOM 2027 O O . ARG A 1 248 ? -97.597 -10.698 66.702 1.00 77.50 248 ARG A O 1
ATOM 2034 N N . SER A 1 249 ? -96.666 -9.311 65.198 1.00 75.12 249 SER A N 1
ATOM 2035 C CA . SER A 1 249 ? -95.264 -9.612 65.514 1.00 75.12 249 SER A CA 1
ATOM 2036 C C . SER A 1 249 ? -94.827 -9.187 66.920 1.00 75.12 249 SER A C 1
ATOM 2038 O O . SER A 1 249 ? -93.885 -9.761 67.439 1.00 75.12 249 SER A O 1
ATOM 2040 N N . ALA A 1 250 ? -95.491 -8.197 67.527 1.00 80.19 250 ALA A N 1
ATOM 2041 C CA . ALA A 1 250 ? -95.134 -7.634 68.831 1.00 80.19 250 ALA A CA 1
ATOM 2042 C C . ALA A 1 250 ? -96.042 -8.121 69.977 1.00 80.19 250 ALA A C 1
ATOM 2044 O O . ALA A 1 250 ? -95.818 -7.757 71.125 1.00 80.19 250 ALA A O 1
ATOM 2045 N N . ARG A 1 251 ? -97.074 -8.932 69.696 1.00 80.56 251 ARG A N 1
ATOM 2046 C CA . ARG A 1 251 ? -97.992 -9.436 70.736 1.00 80.56 251 ARG A CA 1
ATOM 2047 C C . ARG A 1 251 ? -97.293 -10.357 71.729 1.00 80.56 251 ARG A C 1
ATOM 2049 O O . ARG A 1 251 ? -97.465 -10.173 72.921 1.00 80.56 251 ARG A O 1
ATOM 2056 N N . LEU A 1 252 ? -96.472 -11.280 71.231 1.00 80.81 252 LEU A N 1
ATOM 2057 C CA . LEU A 1 252 ? -95.743 -12.234 72.067 1.00 80.81 252 LEU A CA 1
ATOM 2058 C C . LEU A 1 252 ? -94.713 -11.535 72.968 1.00 80.81 252 LEU A C 1
ATOM 2060 O O . LEU A 1 252 ? -94.574 -11.899 74.126 1.00 80.81 252 LEU A O 1
ATOM 2064 N N . GLU A 1 253 ? -94.039 -10.491 72.476 1.00 80.94 253 GLU A N 1
ATOM 2065 C CA . GLU A 1 253 ? -93.132 -9.672 73.296 1.00 80.94 253 GLU A CA 1
ATOM 2066 C C . GLU A 1 253 ? -93.884 -8.909 74.399 1.00 80.94 253 GLU A C 1
ATOM 2068 O O . GLU A 1 253 ? -93.395 -8.817 75.521 1.00 80.94 253 GLU A O 1
ATOM 2073 N N . VAL A 1 254 ? -95.084 -8.395 74.104 1.00 80.62 254 VAL A N 1
ATOM 2074 C CA . VAL A 1 254 ? -95.942 -7.724 75.096 1.00 80.62 254 VAL A CA 1
ATOM 2075 C C . VAL A 1 254 ? -96.500 -8.716 76.120 1.00 80.62 254 VAL A C 1
ATOM 2077 O O . VAL A 1 254 ? -96.502 -8.409 77.307 1.00 80.62 254 VAL A O 1
ATOM 2080 N N . GLU A 1 255 ? -96.933 -9.902 75.693 1.00 82.19 255 GLU A N 1
ATOM 2081 C CA . GLU A 1 255 ? -97.399 -10.970 76.589 1.00 82.19 255 GLU A CA 1
ATOM 2082 C C . GLU A 1 255 ? -96.270 -11.466 77.502 1.00 82.19 255 GLU A C 1
ATOM 2084 O O . GLU A 1 255 ? -96.454 -11.549 78.713 1.00 82.19 255 GLU A O 1
ATOM 2089 N N . LEU A 1 256 ? -95.069 -11.711 76.966 1.00 81.69 256 LEU A N 1
ATOM 2090 C CA . LEU A 1 256 ? -93.900 -12.067 77.778 1.00 81.69 256 LEU A CA 1
ATOM 2091 C C . LEU A 1 256 ? -93.524 -10.952 78.764 1.00 81.69 256 LEU A C 1
ATOM 2093 O O . LEU A 1 256 ? -93.189 -11.244 79.909 1.00 81.69 256 LEU A O 1
ATOM 2097 N N . ALA A 1 257 ? -93.618 -9.683 78.355 1.00 82.62 257 ALA A N 1
ATOM 2098 C CA . ALA A 1 257 ? -93.385 -8.548 79.247 1.00 82.62 257 ALA A CA 1
ATOM 2099 C C . ALA A 1 257 ? -94.428 -8.443 80.375 1.00 82.62 257 ALA A C 1
ATOM 2101 O O . ALA A 1 257 ? -94.099 -7.928 81.437 1.00 82.62 257 ALA A O 1
ATOM 2102 N N . GLN A 1 258 ? -95.655 -8.930 80.166 1.00 79.81 258 GLN A N 1
ATOM 2103 C CA . GLN A 1 258 ? -96.691 -9.003 81.203 1.00 79.81 258 GLN A CA 1
ATOM 2104 C C . GLN A 1 258 ? -96.503 -10.200 82.142 1.00 79.81 258 GLN A C 1
ATOM 2106 O O . GLN A 1 258 ? -96.823 -10.096 83.317 1.00 79.81 258 GLN A O 1
ATOM 2111 N N . VAL A 1 259 ? -95.997 -11.331 81.639 1.00 77.25 259 VAL A N 1
ATOM 2112 C CA . VAL A 1 259 ? -95.762 -12.551 82.436 1.00 77.25 259 VAL A CA 1
ATOM 2113 C C . VAL A 1 259 ? -94.499 -12.449 83.303 1.00 77.25 259 VAL A C 1
ATOM 2115 O O . VAL A 1 259 ? -94.425 -13.082 84.350 1.00 77.25 259 VAL A O 1
ATOM 2118 N N . HIS A 1 260 ? -93.502 -11.668 82.877 1.00 69.94 260 HIS A N 1
ATOM 2119 C CA . HIS A 1 260 ? -92.265 -11.417 83.630 1.00 69.94 260 HIS A CA 1
ATOM 2120 C C . HIS A 1 260 ? -92.327 -10.188 84.562 1.00 69.94 260 HIS A C 1
ATOM 2122 O O . HIS A 1 260 ? -91.285 -9.760 85.065 1.00 69.94 260 HIS A O 1
ATOM 2128 N N . GLN A 1 261 ? -93.518 -9.625 84.782 1.00 56.69 261 GLN A N 1
ATOM 2129 C CA . GLN A 1 261 ? -93.801 -8.626 85.821 1.00 56.69 261 GLN A CA 1
ATOM 2130 C C . GLN A 1 261 ? -94.385 -9.296 87.062 1.00 56.69 261 GLN A C 1
ATOM 2132 O O . GLN A 1 261 ? -94.040 -8.828 88.169 1.00 56.69 261 GLN A O 1
#

Organism: Thalassarche chlororhynchos (NCBI:txid54017)

InterPro domains:
  IPR026720 Cilia- and flagella-associated protein 91 [PTHR22455] (1-261)
  IPR032840 CFAP91 domain [PF14738] (4-156)

Nearest PDB structures (foldseek):
  8j07-assembly1_d1  TM=5.307E-01  e=1.013E-27  Homo sapiens

Secondary structure (DSSP, 8-state):
--PPPPSS-TTTS-PPPPPPP----TT---HHHHTTT-EETBEES--HHHHHHHHHHHHHHHHHHTSPPSSSHHHHHHHHHHHHHHHHHHHHHHHHHHHHHHHHHHHHHHHHHHHHHHHHHHHHHHHHHHHHHHHHHHHHHHHHHHHHHHHHHHHHHHHHHHTTT---PPP-HHHHHH-TTSTTTS--GGG---GGGGGGGG----GGGSSHHHHHHHHHHS-HHHHS----PPPPS-SB-TTSPBPHHHHHHHHHHHHT-

Solvent-accessible surface area (backbone atoms only — not comparable to full-atom values): 16149 Å² total; per-residue (Å²): 133,90,80,87,80,71,98,64,55,78,76,77,72,63,68,82,81,88,80,78,91,83,87,75,63,94,93,57,83,62,71,70,68,77,46,67,80,52,37,84,84,50,64,34,81,71,47,71,72,52,50,53,50,53,52,50,53,51,52,50,54,58,51,60,71,70,52,63,63,81,88,41,76,72,36,42,54,50,37,51,52,52,48,57,56,49,50,52,51,53,52,52,53,51,50,51,54,52,48,55,55,48,50,56,52,49,54,52,48,54,54,52,52,50,53,51,51,50,55,49,50,55,52,52,50,51,52,51,49,53,53,50,51,51,53,48,51,57,49,49,53,51,49,52,51,51,52,50,50,51,53,50,52,50,51,51,49,54,56,46,60,76,45,72,84,68,68,84,76,79,87,54,67,69,62,39,76,72,35,72,82,22,61,83,73,46,49,56,71,94,73,71,60,60,88,68,82,57,51,72,78,73,56,86,84,54,80,37,79,80,37,74,70,30,44,53,52,52,55,69,71,45,61,63,81,78,77,44,84,84,81,74,78,79,78,74,94,58,59,50,45,101,85,71,48,74,35,79,88,42,47,62,59,51,51,51,58,61,73,76,104

Foldseek 3Di:
DDDDDDPDDPVVPDDFPDDDDDDDDPPDDDLVVVCPQCGVVRQPVPDPVNVVVSVVVVVVVVVVVVQDDPPDPVSVVVNVVSVVVVVVVVVVVVVVVVVVVVVVVVVVVVVVVVVVVVVVVVVVVVVVVVVVVVVVVVVVVVVVVVVVVVVVVVVVVVVCVVVVVVDDDDDDPVVQVVDCCHCVNPNDVVVVDDPCPCVVVPPDDDPLVPDPVSVVVVVVVDPCPVVPDPDDDDDDPDQADPVGDGDPVCVVVVVVVVVVD

Mean predicted aligned error: 16.02 Å

Radius of gyration: 66.08 Å; Cα contacts (8 Å, |Δi|>4): 59; chains: 1; bounding box: 161×39×156 Å

pLDDT: mean 87.55, std 8.46, range [55.75, 98.56]